Protein AF-A0A6F8UUB1-F1 (afdb_monomer_lite)

Secondary structure (DSSP, 8-state):
---PPPPP----TT---HHHHHHHHHSSHHHHHSPPHHHHHHHHHHGGGEEEEEEE-TTT--EEEEEEETT-TT--SSGGGS-HHHHHHHHHHSPPPSSHHHHHHHHHHHHHHHHHHHHHH--PPPHHHHHHHHHHHHHHHHSPP-SHHHHHHHHHHHHHHHHH-TT--HHHHHHHHHHHHHHHHHHHHSPP-----GGGSTTSSS---

Sequence (209 aa):
MTDSPQQSDDFDPHETDWEEHYLEQFGSKAAIEAETEHEMLIDQALARWKSVTKRIDPRTKEEIRLITYHGLETYPGSFADLKPHIIDAVSAAYPIPVELRGVLQEYQDWQDLRAARYQVCGWEMSQGVGARELILEDILSNRPGKTLDDIAVRATWWHSQCTEDFDVGNETHDQLHERILADIAELSAAPHAARVSTGFLSRWLKKGS

Foldseek 3Di:
DDDDDDDDPPPDPPPDLVLVVLCVVQVHPVSLPDDDPLNVLLCVLQVVQWDWDWDQDPVPRDIDIDIDGPQCNPPDPALVSGDPSLVVSLCPSDDDDPALVSLLVVLVVLVSSQSNCCSNPVDGDDSSVSNVNNVSLCCLLPPADDDVVNLVSLVVVLVVVVVPDVCPDVVSNVSSVVRSVVNVVNNVPPPDPDDPDPVPPPPPPPDDD

Structure (mmCIF, N/CA/C/O backbone):
data_AF-A0A6F8UUB1-F1
#
_entry.id   AF-A0A6F8UUB1-F1
#
loop_
_atom_site.group_PDB
_atom_site.id
_atom_site.type_symbol
_atom_site.label_atom_id
_atom_site.label_alt_id
_atom_site.label_comp_id
_atom_site.label_asym_id
_atom_site.label_entity_id
_atom_site.label_seq_id
_atom_site.pdbx_PDB_ins_code
_atom_site.Cartn_x
_atom_site.Cartn_y
_atom_site.Cartn_z
_atom_site.occupancy
_atom_site.B_iso_or_equiv
_atom_site.auth_seq_id
_atom_site.auth_comp_id
_atom_site.auth_asym_id
_atom_site.auth_atom_id
_atom_site.pdbx_PDB_model_num
ATOM 1 N N . MET A 1 1 ? 12.944 48.384 -34.376 1.00 44.69 1 MET A N 1
ATOM 2 C CA . MET A 1 1 ? 13.947 47.806 -33.464 1.00 44.69 1 MET A CA 1
ATOM 3 C C . MET A 1 1 ? 13.503 48.166 -32.065 1.00 44.69 1 MET A C 1
ATOM 5 O O . MET A 1 1 ? 13.678 49.302 -31.653 1.00 44.69 1 MET A O 1
ATOM 9 N N . THR A 1 2 ? 12.791 47.253 -31.424 1.00 39.47 2 THR A N 1
ATOM 10 C CA . THR A 1 2 ? 12.355 47.362 -30.031 1.00 39.47 2 THR A CA 1
ATOM 11 C C . THR A 1 2 ? 12.827 46.080 -29.378 1.00 39.47 2 THR A C 1
ATOM 13 O O . THR A 1 2 ? 12.263 45.021 -29.648 1.00 39.47 2 THR A O 1
ATOM 16 N N . ASP A 1 3 ? 13.919 46.191 -28.628 1.00 45.69 3 ASP A N 1
ATOM 17 C CA . ASP A 1 3 ? 14.434 45.129 -27.776 1.00 45.69 3 ASP A CA 1
ATOM 18 C C . ASP A 1 3 ? 13.451 44.931 -26.624 1.00 45.69 3 ASP A C 1
ATOM 20 O O . ASP A 1 3 ? 13.238 45.826 -25.803 1.00 45.69 3 ASP A O 1
ATOM 24 N N . SER A 1 4 ? 12.810 43.766 -26.599 1.00 46.31 4 SER A N 1
ATOM 25 C CA . SER A 1 4 ? 12.090 43.295 -25.424 1.00 46.31 4 SER A CA 1
ATOM 26 C C . SER A 1 4 ? 13.116 42.778 -24.411 1.00 46.31 4 SER A C 1
ATOM 28 O O . SER A 1 4 ? 13.962 41.965 -24.787 1.00 46.31 4 SER A O 1
ATOM 30 N N . PRO A 1 5 ? 13.073 43.222 -23.145 1.00 50.53 5 PRO A N 1
ATOM 31 C CA . PRO A 1 5 ? 13.951 42.684 -22.117 1.00 50.53 5 PRO A CA 1
ATOM 32 C C . PRO A 1 5 ? 13.588 41.219 -21.850 1.00 50.53 5 PRO A C 1
ATOM 34 O O . PRO A 1 5 ? 12.416 40.893 -21.656 1.00 50.53 5 PRO A O 1
ATOM 37 N N . GLN A 1 6 ? 14.601 40.346 -21.861 1.00 51.06 6 GLN A N 1
ATOM 38 C CA . GLN A 1 6 ? 14.498 38.975 -21.362 1.00 51.06 6 GLN A CA 1
ATOM 39 C C . GLN A 1 6 ? 13.978 39.028 -19.923 1.00 51.06 6 GLN A C 1
ATOM 41 O O . GLN A 1 6 ? 14.612 39.642 -19.063 1.00 51.06 6 GLN A O 1
ATOM 46 N N . GLN A 1 7 ? 12.820 38.408 -19.680 1.00 42.88 7 GLN A N 1
ATOM 47 C CA . GLN A 1 7 ? 12.407 38.044 -18.330 1.00 42.88 7 GLN A CA 1
ATOM 48 C C . GLN A 1 7 ? 13.508 37.153 -17.759 1.00 42.88 7 GLN A C 1
ATOM 50 O O . GLN A 1 7 ? 13.820 36.110 -18.326 1.00 42.88 7 GLN A O 1
ATOM 55 N N . SER A 1 8 ? 14.149 37.634 -16.698 1.00 47.38 8 SER A N 1
ATOM 56 C CA . SER A 1 8 ? 15.002 36.826 -15.844 1.00 47.38 8 SER A CA 1
ATOM 57 C C . SER A 1 8 ? 14.147 35.724 -15.241 1.00 47.38 8 SER A C 1
ATOM 59 O O . SER A 1 8 ? 13.111 36.032 -14.651 1.00 47.38 8 SER A O 1
ATOM 61 N N . ASP A 1 9 ? 14.582 34.480 -15.415 1.00 46.59 9 ASP A N 1
ATOM 62 C CA . ASP A 1 9 ? 14.054 33.323 -14.709 1.00 46.59 9 ASP A CA 1
ATOM 63 C C . ASP A 1 9 ? 14.045 33.628 -13.205 1.00 46.59 9 ASP A C 1
ATOM 65 O O . ASP A 1 9 ? 15.098 33.826 -12.588 1.00 46.59 9 ASP A O 1
ATOM 69 N N . ASP A 1 10 ? 12.843 33.730 -12.640 1.00 47.22 10 ASP A N 1
ATOM 70 C CA . ASP A 1 10 ? 12.617 33.704 -11.202 1.00 47.22 10 ASP A CA 1
ATOM 71 C C . ASP A 1 10 ? 13.060 32.319 -10.713 1.00 47.22 10 ASP A C 1
ATOM 73 O O . ASP A 1 10 ? 12.318 31.343 -10.783 1.00 47.22 10 ASP A O 1
ATOM 77 N N . PHE A 1 11 ? 14.319 32.224 -10.289 1.00 48.12 11 PHE A N 1
ATOM 78 C CA . PHE A 1 11 ? 14.855 31.061 -9.597 1.00 48.12 11 PHE A CA 1
ATOM 79 C C . PHE A 1 11 ? 14.186 31.014 -8.221 1.00 48.12 11 PHE A C 1
ATOM 81 O O . PHE A 1 11 ? 14.517 31.827 -7.356 1.00 48.12 11 PHE A O 1
ATOM 88 N N . ASP A 1 12 ? 13.207 30.126 -8.045 1.00 54.72 12 ASP A N 1
ATOM 89 C CA . ASP A 1 12 ? 12.568 29.884 -6.755 1.00 54.72 12 ASP A CA 1
ATOM 90 C C . ASP A 1 12 ? 13.570 29.150 -5.842 1.00 54.72 12 ASP A C 1
ATOM 92 O O . ASP A 1 12 ? 13.887 27.985 -6.083 1.00 54.72 12 ASP A O 1
ATOM 96 N N . PRO A 1 13 ? 14.110 29.793 -4.790 1.00 47.94 13 PRO A N 1
ATOM 97 C CA . PRO A 1 13 ? 15.083 29.175 -3.890 1.00 47.94 13 PRO A CA 1
ATOM 98 C C . PRO A 1 13 ? 14.467 28.091 -2.984 1.00 47.94 13 PRO A C 1
ATOM 100 O O . PRO A 1 13 ? 15.149 27.594 -2.085 1.00 47.94 13 PRO A O 1
ATOM 103 N N . HIS A 1 14 ? 13.188 27.754 -3.179 1.00 51.84 14 HIS A N 1
ATOM 104 C CA . HIS A 1 14 ? 12.469 26.698 -2.474 1.00 51.84 14 HIS A CA 1
ATOM 105 C C . HIS A 1 14 ? 12.175 25.461 -3.328 1.00 51.84 14 HIS A C 1
ATOM 107 O O . HIS A 1 14 ? 11.528 24.538 -2.825 1.00 51.84 14 HIS A O 1
ATOM 113 N N . GLU A 1 15 ? 12.663 25.395 -4.571 1.00 52.81 15 GLU A N 1
ATOM 114 C CA . GLU A 1 15 ? 12.658 24.143 -5.324 1.00 52.81 15 GLU A CA 1
ATOM 115 C C . GLU A 1 15 ? 13.652 23.192 -4.645 1.00 52.81 15 GLU A C 1
ATOM 117 O O . GLU A 1 15 ? 14.864 23.248 -4.841 1.00 52.81 15 GLU A O 1
ATOM 122 N N . THR A 1 16 ? 13.127 22.391 -3.714 1.00 65.25 16 THR A N 1
ATOM 123 C CA . THR A 1 16 ? 13.879 21.307 -3.088 1.00 65.25 16 THR A CA 1
ATOM 124 C C . THR A 1 16 ? 14.338 20.419 -4.230 1.00 65.25 16 THR A C 1
ATOM 126 O O . THR A 1 16 ? 13.492 19.919 -4.972 1.00 65.25 16 THR A O 1
ATOM 129 N N . ASP A 1 17 ? 15.651 20.262 -4.405 1.00 85.12 17 ASP A N 1
ATOM 130 C CA . ASP A 1 17 ? 16.190 19.304 -5.361 1.00 85.12 17 ASP A CA 1
ATOM 131 C C . ASP A 1 17 ? 15.812 17.901 -4.863 1.00 85.12 17 ASP A C 1
ATOM 133 O O . ASP A 1 17 ? 16.489 17.290 -4.035 1.00 85.12 17 ASP A O 1
ATOM 137 N N . TRP A 1 18 ? 14.631 17.439 -5.283 1.00 84.19 18 TRP A N 1
ATOM 138 C CA . TRP A 1 18 ? 14.062 16.161 -4.872 1.00 84.19 18 TRP A CA 1
ATOM 139 C C . TRP A 1 18 ? 14.978 15.002 -5.267 1.00 84.19 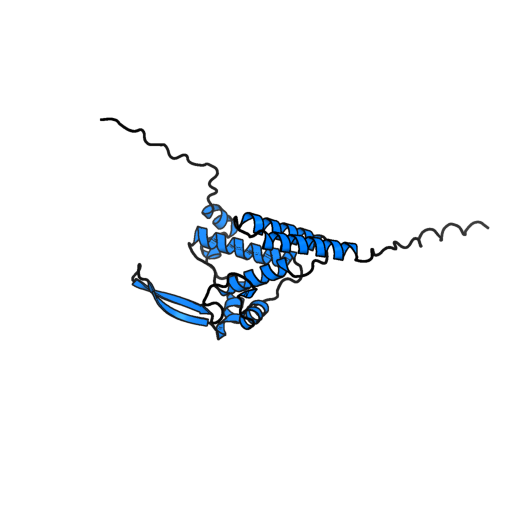18 TRP A C 1
ATOM 141 O O . TRP A 1 18 ? 15.003 13.987 -4.574 1.00 84.19 18 TRP A O 1
ATOM 151 N N . GLU A 1 19 ? 15.761 15.154 -6.341 1.00 86.38 19 GLU A N 1
ATOM 152 C CA . GLU A 1 19 ? 16.775 14.176 -6.719 1.00 86.38 19 GLU A CA 1
ATOM 153 C C . GLU A 1 19 ? 17.879 14.106 -5.654 1.00 86.38 19 GLU A C 1
ATOM 155 O O . GLU A 1 19 ? 18.160 13.015 -5.154 1.00 86.38 19 GLU A O 1
ATOM 160 N N . GLU A 1 20 ? 18.450 15.246 -5.245 1.00 89.19 20 GLU A N 1
ATOM 161 C CA . GLU A 1 20 ? 19.450 15.305 -4.166 1.00 89.19 20 GLU A CA 1
ATOM 162 C C . GLU A 1 20 ? 18.890 14.728 -2.855 1.00 89.19 20 GLU A C 1
ATOM 164 O O . GLU A 1 20 ? 19.518 13.856 -2.249 1.00 89.19 20 GLU A O 1
ATOM 169 N N . HIS A 1 21 ? 17.668 15.113 -2.472 1.00 90.38 21 HIS A N 1
ATOM 170 C CA . HIS A 1 21 ? 16.995 14.608 -1.272 1.00 90.38 21 HIS A CA 1
ATOM 171 C C . HIS A 1 21 ? 16.883 13.074 -1.250 1.00 90.38 21 HIS A C 1
ATOM 173 O O . HIS A 1 21 ? 17.273 12.428 -0.272 1.00 90.38 21 HIS A O 1
ATOM 179 N N . TYR A 1 22 ? 16.383 12.463 -2.330 1.00 91.62 22 TYR A N 1
ATOM 180 C CA . TYR A 1 22 ? 16.223 11.008 -2.386 1.00 91.62 22 TYR A CA 1
ATOM 181 C C . TYR A 1 22 ? 17.560 10.274 -2.496 1.00 91.62 22 TYR A C 1
ATOM 183 O O . TYR A 1 22 ? 17.709 9.178 -1.949 1.00 91.62 22 TYR A O 1
ATOM 191 N N . LEU A 1 23 ? 18.560 10.863 -3.154 1.00 92.00 23 LEU A N 1
ATOM 192 C CA . LEU A 1 23 ? 19.906 10.297 -3.187 1.00 92.00 23 LEU A CA 1
ATOM 193 C C . LEU A 1 23 ? 20.573 10.317 -1.807 1.00 92.00 23 LEU A C 1
ATOM 195 O O . LEU A 1 23 ? 21.266 9.357 -1.473 1.00 92.00 23 LEU A O 1
ATOM 199 N N . GLU A 1 24 ? 20.339 11.343 -0.988 1.00 92.00 24 GLU A N 1
ATOM 200 C CA . GLU A 1 24 ? 20.784 11.366 0.408 1.00 92.00 24 GLU A CA 1
ATOM 201 C C . GLU A 1 24 ? 20.054 10.317 1.259 1.00 92.00 24 GLU A C 1
ATOM 203 O O . GLU A 1 24 ? 20.695 9.586 2.017 1.00 92.00 24 GLU A O 1
ATOM 208 N N . GLN A 1 25 ? 18.731 10.199 1.107 1.00 92.00 25 GLN A N 1
ATOM 209 C CA . GLN A 1 25 ? 17.905 9.259 1.872 1.00 92.00 25 GLN A CA 1
ATOM 210 C C . GLN A 1 25 ? 18.245 7.792 1.569 1.00 92.00 25 GLN A C 1
ATOM 212 O O . GLN A 1 25 ? 18.429 6.991 2.487 1.00 92.00 25 GLN A O 1
ATOM 217 N N . PHE A 1 26 ? 18.329 7.427 0.287 1.00 89.94 26 PHE A N 1
ATOM 218 C CA . PHE A 1 26 ? 18.550 6.045 -0.158 1.00 89.94 26 PHE A CA 1
ATOM 219 C C . PHE A 1 26 ? 20.032 5.731 -0.428 1.00 89.94 26 PHE A C 1
ATOM 221 O O . PHE A 1 26 ? 20.403 4.586 -0.696 1.00 89.94 26 PHE A O 1
ATOM 228 N N . GLY A 1 27 ? 20.902 6.738 -0.367 1.00 93.50 27 GLY A N 1
ATOM 229 C CA . GLY A 1 27 ? 22.356 6.642 -0.504 1.00 93.50 27 GLY A CA 1
ATOM 230 C C . GLY A 1 27 ? 22.876 6.534 -1.940 1.00 93.50 27 GLY A C 1
ATOM 231 O O . GLY A 1 27 ? 24.011 6.925 -2.209 1.00 93.50 27 GLY A O 1
ATOM 232 N N . SER A 1 28 ? 22.099 5.983 -2.879 1.00 92.69 28 SER A N 1
ATOM 233 C CA . SER A 1 28 ? 22.468 5.952 -4.299 1.00 92.69 28 SER A CA 1
ATOM 234 C C . SER A 1 28 ? 21.287 5.625 -5.208 1.00 92.69 28 SER A C 1
ATOM 236 O O . SER A 1 28 ? 20.364 4.916 -4.812 1.00 92.69 28 SER A O 1
ATOM 238 N N . LYS A 1 29 ? 21.389 6.016 -6.483 1.00 91.88 29 LYS A N 1
ATOM 239 C CA . LYS A 1 29 ? 20.454 5.587 -7.531 1.00 91.88 29 LYS A CA 1
ATOM 240 C C . LYS A 1 29 ? 20.332 4.062 -7.633 1.00 91.88 29 LYS A C 1
ATOM 242 O O . LYS A 1 29 ? 19.230 3.544 -7.733 1.00 91.88 29 LYS A O 1
ATOM 247 N N . ALA A 1 30 ? 21.446 3.334 -7.525 1.00 91.94 30 ALA A N 1
ATOM 248 C CA . ALA A 1 30 ? 21.434 1.871 -7.577 1.00 91.94 30 ALA A CA 1
ATOM 249 C C . ALA A 1 30 ? 20.642 1.237 -6.418 1.00 91.94 30 ALA A C 1
ATOM 251 O O . ALA A 1 30 ? 20.043 0.182 -6.596 1.00 91.94 30 ALA A O 1
ATOM 252 N N . ALA A 1 31 ? 20.626 1.873 -5.242 1.00 91.69 31 ALA A N 1
ATOM 253 C CA . ALA A 1 31 ? 19.817 1.422 -4.112 1.00 91.69 31 ALA A CA 1
ATOM 254 C C . ALA A 1 31 ? 18.318 1.691 -4.332 1.00 91.69 31 ALA A C 1
ATOM 256 O O . ALA A 1 31 ? 17.502 0.858 -3.957 1.00 91.69 31 ALA A O 1
ATOM 257 N N . ILE A 1 32 ? 17.967 2.807 -4.982 1.00 90.25 32 ILE A N 1
ATOM 258 C CA . ILE A 1 32 ? 16.583 3.147 -5.358 1.00 90.25 32 ILE A CA 1
ATOM 259 C C . ILE A 1 32 ? 16.050 2.177 -6.425 1.00 90.25 32 ILE A C 1
ATOM 261 O O . ILE A 1 32 ? 14.903 1.739 -6.358 1.00 90.25 32 ILE A O 1
ATOM 265 N N . GLU A 1 33 ? 16.879 1.822 -7.410 1.00 89.62 33 GLU A N 1
ATOM 266 C CA . GLU A 1 33 ? 16.514 0.905 -8.501 1.00 89.62 33 GLU A CA 1
ATOM 267 C C . GLU A 1 33 ? 16.426 -0.561 -8.061 1.00 89.62 33 GLU A C 1
ATOM 269 O O . GLU A 1 33 ? 15.734 -1.351 -8.703 1.00 89.62 33 GLU A O 1
ATOM 274 N N . ALA A 1 34 ? 17.129 -0.945 -6.994 1.00 90.94 34 ALA A N 1
ATOM 275 C CA . ALA A 1 34 ? 17.137 -2.322 -6.526 1.00 90.94 34 ALA A CA 1
ATOM 276 C C . ALA A 1 34 ? 15.738 -2.760 -6.066 1.00 90.94 34 ALA A C 1
ATOM 278 O O . ALA A 1 34 ? 15.059 -2.045 -5.327 1.00 90.94 34 ALA A O 1
ATOM 279 N N . GLU A 1 35 ? 15.326 -3.962 -6.478 1.00 90.25 35 GLU A N 1
ATOM 280 C CA . GLU A 1 35 ? 14.146 -4.613 -5.907 1.00 90.25 35 GLU A CA 1
ATOM 281 C C . GLU A 1 35 ? 14.394 -4.898 -4.422 1.00 90.25 35 GLU A C 1
ATOM 283 O O . GLU A 1 35 ? 15.418 -5.472 -4.036 1.00 90.25 35 GLU A O 1
ATOM 288 N N . THR A 1 36 ? 13.442 -4.499 -3.586 1.00 93.94 36 THR A N 1
ATOM 289 C CA . THR A 1 36 ? 13.453 -4.815 -2.157 1.00 93.94 36 THR A CA 1
ATOM 290 C C . THR A 1 36 ? 13.068 -6.279 -1.917 1.00 93.94 36 THR A C 1
ATOM 292 O O . THR A 1 36 ? 12.421 -6.921 -2.746 1.00 93.94 36 THR A O 1
ATOM 295 N N . GLU A 1 37 ? 13.406 -6.823 -0.743 1.00 96.25 37 GLU A N 1
ATOM 296 C CA . GLU A 1 37 ? 13.009 -8.190 -0.366 1.00 96.25 37 GLU A CA 1
ATOM 297 C C . GLU A 1 37 ? 11.482 -8.384 -0.427 1.00 96.25 37 GLU A C 1
ATOM 299 O O . GLU A 1 37 ? 11.000 -9.400 -0.928 1.00 96.25 37 GLU A O 1
ATOM 304 N N . HIS A 1 38 ? 10.709 -7.391 0.018 1.00 97.19 38 HIS A N 1
ATOM 305 C CA . HIS A 1 38 ? 9.248 -7.434 -0.033 1.00 97.19 38 HIS A CA 1
ATOM 306 C C . HIS A 1 38 ? 8.706 -7.439 -1.470 1.00 97.19 38 HIS A C 1
ATOM 308 O O . HIS A 1 38 ? 7.765 -8.180 -1.757 1.00 97.19 38 HIS A O 1
ATOM 314 N N . GLU A 1 39 ? 9.318 -6.687 -2.391 1.00 95.62 39 GLU A N 1
ATOM 315 C CA . GLU A 1 39 ? 8.956 -6.738 -3.814 1.00 95.62 39 GLU A CA 1
ATOM 316 C C . GLU A 1 39 ? 9.191 -8.125 -4.406 1.00 95.62 39 GLU A C 1
ATOM 318 O O . GLU A 1 39 ? 8.311 -8.667 -5.077 1.00 95.62 39 GLU A O 1
ATOM 323 N N . MET A 1 40 ? 10.337 -8.734 -4.097 1.00 95.94 40 MET A N 1
ATOM 324 C CA . MET A 1 40 ? 10.666 -10.082 -4.559 1.00 95.94 40 MET A CA 1
ATOM 325 C C . MET A 1 40 ? 9.680 -11.130 -4.021 1.00 95.94 40 MET A C 1
ATOM 327 O O . MET A 1 40 ? 9.274 -12.035 -4.755 1.00 95.94 40 MET A O 1
ATOM 331 N N . LEU A 1 41 ? 9.265 -11.015 -2.755 1.00 98.00 41 LEU A N 1
ATOM 332 C CA . LEU A 1 41 ? 8.274 -11.912 -2.149 1.00 98.00 41 LEU A CA 1
ATOM 333 C C . LEU A 1 41 ? 6.894 -11.763 -2.803 1.00 98.00 41 LEU A C 1
ATOM 335 O O . LEU A 1 41 ? 6.226 -12.768 -3.063 1.00 98.00 41 LEU A O 1
ATOM 339 N N . ILE A 1 42 ? 6.475 -10.533 -3.116 1.00 97.31 42 ILE A N 1
ATOM 340 C CA . ILE A 1 42 ? 5.226 -10.273 -3.845 1.00 97.31 42 ILE A CA 1
ATOM 341 C C . ILE A 1 42 ? 5.300 -10.848 -5.267 1.00 97.31 42 ILE A C 1
ATOM 343 O O . ILE A 1 42 ? 4.377 -11.548 -5.692 1.00 97.31 42 ILE A O 1
ATOM 347 N N . ASP A 1 43 ? 6.399 -10.613 -5.992 1.00 95.19 43 ASP A N 1
ATOM 348 C CA . ASP A 1 43 ? 6.628 -11.167 -7.334 1.00 95.19 43 ASP A CA 1
ATOM 349 C C . ASP A 1 43 ? 6.530 -12.699 -7.320 1.00 95.19 43 ASP A C 1
ATOM 351 O O . ASP A 1 43 ? 5.820 -13.303 -8.131 1.00 95.19 43 ASP A O 1
ATOM 355 N N . GLN A 1 44 ? 7.161 -13.333 -6.327 1.00 97.00 44 GLN A N 1
ATOM 356 C CA . GLN A 1 44 ? 7.118 -14.777 -6.134 1.00 97.00 44 GLN A CA 1
ATOM 357 C C . GLN A 1 44 ? 5.700 -15.284 -5.836 1.00 97.00 44 GLN A C 1
ATOM 359 O O . GLN A 1 44 ? 5.280 -16.296 -6.407 1.00 97.00 44 GLN A O 1
ATOM 364 N N . ALA A 1 45 ? 4.945 -14.593 -4.979 1.00 97.81 45 ALA A N 1
ATOM 365 C CA . ALA A 1 45 ? 3.569 -14.964 -4.647 1.00 97.81 45 ALA A CA 1
ATOM 366 C C . ALA A 1 45 ? 2.634 -14.885 -5.866 1.00 97.81 45 ALA A C 1
ATOM 368 O O . ALA A 1 45 ? 1.702 -15.684 -6.005 1.00 97.81 45 ALA A O 1
ATOM 369 N N . LEU A 1 46 ? 2.914 -13.962 -6.789 1.00 96.88 46 LEU A N 1
ATOM 370 C CA . LEU A 1 46 ? 2.141 -13.760 -8.010 1.00 96.88 46 LEU A CA 1
ATOM 371 C C . LEU A 1 46 ? 2.651 -14.566 -9.215 1.00 96.88 46 LEU A C 1
ATOM 373 O O . LEU A 1 46 ? 1.988 -14.600 -10.256 1.00 96.88 46 LEU A O 1
ATOM 377 N N . ALA A 1 47 ? 3.783 -15.266 -9.087 1.00 95.62 47 ALA A N 1
ATOM 378 C CA . ALA A 1 47 ? 4.495 -15.908 -10.193 1.00 95.62 47 ALA A CA 1
ATOM 379 C C . ALA A 1 47 ? 3.619 -16.830 -11.058 1.00 95.62 47 ALA A C 1
ATOM 381 O O . ALA A 1 47 ? 3.782 -16.879 -12.276 1.00 95.62 47 ALA A O 1
ATOM 382 N N . ARG A 1 48 ? 2.643 -17.529 -10.462 1.00 95.81 48 ARG A N 1
ATOM 383 C CA . ARG A 1 48 ? 1.737 -18.433 -11.199 1.00 95.81 48 ARG A CA 1
ATOM 384 C C . ARG A 1 48 ? 0.795 -17.724 -12.183 1.00 95.81 48 ARG A C 1
ATOM 386 O O . ARG A 1 48 ? 0.225 -18.384 -13.046 1.00 95.81 48 ARG A O 1
ATOM 393 N N . TRP A 1 49 ? 0.627 -16.412 -12.046 1.00 95.31 49 TRP A N 1
ATOM 394 C CA . TRP A 1 49 ? -0.179 -15.564 -12.930 1.00 95.31 49 TRP A CA 1
ATOM 395 C C . TRP A 1 49 ? 0.668 -14.592 -13.751 1.00 95.31 49 TRP A C 1
ATOM 397 O O . TRP A 1 49 ? 0.115 -13.782 -14.493 1.00 95.31 49 TRP A O 1
ATOM 407 N N . LYS A 1 50 ? 1.995 -14.664 -13.621 1.00 93.94 50 LYS A N 1
ATOM 408 C CA . LYS A 1 50 ? 2.937 -13.803 -14.326 1.00 93.94 50 LYS A CA 1
ATOM 409 C C . LYS A 1 50 ? 2.995 -14.190 -15.800 1.00 93.94 50 LYS A C 1
ATOM 411 O O . LYS A 1 50 ? 3.298 -15.330 -16.150 1.00 93.94 50 LYS A O 1
ATOM 416 N N . SER A 1 51 ? 2.751 -13.219 -16.665 1.00 91.00 51 SER A N 1
ATOM 417 C CA . SER A 1 51 ? 2.929 -13.320 -18.107 1.00 91.00 51 SER A CA 1
ATOM 418 C C . SER A 1 51 ? 3.958 -12.295 -18.559 1.00 91.00 51 SER A C 1
ATOM 420 O O . SER A 1 51 ? 3.919 -11.131 -18.159 1.00 91.00 51 SER A O 1
ATOM 422 N N . VAL A 1 52 ? 4.893 -12.736 -19.400 1.00 90.06 52 VAL A N 1
ATOM 423 C CA . VAL A 1 52 ? 5.917 -11.877 -19.997 1.00 90.06 52 VAL A CA 1
ATOM 424 C C . VAL A 1 52 ? 5.637 -11.780 -21.484 1.00 90.06 52 VAL A C 1
ATOM 426 O O . VAL A 1 52 ? 5.753 -12.763 -22.216 1.00 90.06 52 VAL A O 1
ATOM 429 N N . THR A 1 53 ? 5.293 -10.581 -21.938 1.00 87.19 53 THR A N 1
ATOM 430 C CA . THR A 1 53 ? 5.109 -10.294 -23.359 1.00 87.19 53 THR A CA 1
ATOM 431 C C . THR A 1 53 ? 6.277 -9.474 -23.879 1.00 87.19 53 THR A C 1
ATOM 433 O O . THR A 1 53 ? 6.833 -8.625 -23.186 1.00 87.19 53 THR A O 1
ATOM 436 N N . LYS A 1 54 ? 6.695 -9.762 -25.108 1.00 90.12 54 LYS A N 1
ATOM 437 C CA . LYS A 1 54 ? 7.735 -8.998 -25.794 1.00 90.12 54 LYS A CA 1
ATOM 438 C C . LYS A 1 54 ? 7.070 -7.953 -26.667 1.00 90.12 54 LYS A C 1
ATOM 440 O O . LYS A 1 54 ? 6.160 -8.275 -27.431 1.00 90.12 54 LYS A O 1
ATOM 445 N N . ARG A 1 55 ? 7.546 -6.719 -26.586 1.00 86.75 55 ARG A N 1
ATOM 446 C CA . ARG A 1 55 ? 7.120 -5.622 -27.450 1.00 86.75 55 ARG A CA 1
ATOM 447 C C . ARG A 1 55 ? 8.358 -4.909 -27.969 1.00 86.75 55 ARG A C 1
ATOM 449 O O . ARG A 1 55 ? 9.358 -4.832 -27.275 1.00 86.75 55 ARG A O 1
ATOM 456 N N . ILE A 1 56 ? 8.294 -4.389 -29.187 1.00 88.88 56 ILE A N 1
ATOM 457 C CA . ILE A 1 56 ? 9.313 -3.457 -29.668 1.00 88.88 56 ILE A CA 1
ATOM 458 C C . ILE A 1 56 ? 8.906 -2.055 -29.229 1.00 88.88 56 ILE A C 1
ATOM 460 O O . ILE A 1 56 ? 7.794 -1.612 -29.544 1.00 88.88 56 ILE A O 1
ATOM 464 N N . ASP A 1 57 ? 9.782 -1.370 -28.501 1.00 80.12 57 ASP A N 1
ATOM 465 C CA . ASP A 1 57 ? 9.577 0.027 -28.149 1.00 80.12 57 ASP A CA 1
ATOM 466 C C . ASP A 1 57 ? 9.500 0.859 -29.448 1.00 80.12 57 ASP A C 1
ATOM 468 O O . ASP A 1 57 ? 10.408 0.815 -30.288 1.00 80.12 57 ASP A O 1
ATOM 472 N N . PRO A 1 58 ? 8.405 1.603 -29.683 1.00 79.94 58 PRO A N 1
ATOM 473 C CA . PRO A 1 58 ? 8.232 2.338 -30.928 1.00 79.94 58 PRO A CA 1
ATOM 474 C C . PRO A 1 58 ? 9.237 3.490 -31.098 1.00 79.94 58 PRO A C 1
ATOM 476 O O . PRO A 1 58 ? 9.491 3.869 -32.248 1.00 79.94 58 PRO A O 1
ATOM 479 N N . ARG A 1 59 ? 9.801 4.019 -30.004 1.00 81.94 59 ARG A N 1
ATOM 480 C CA . ARG A 1 59 ? 10.787 5.107 -29.958 1.00 81.94 59 ARG A CA 1
ATOM 481 C C . ARG A 1 59 ? 12.209 4.575 -30.125 1.00 81.94 59 ARG A C 1
ATOM 483 O O . ARG A 1 59 ? 12.907 5.047 -31.017 1.00 81.94 59 ARG A O 1
ATOM 490 N N . THR A 1 60 ? 12.620 3.586 -29.331 1.00 88.25 60 THR A N 1
ATOM 491 C CA . THR A 1 60 ? 14.017 3.099 -29.325 1.00 88.25 60 THR A CA 1
ATOM 492 C C . THR A 1 60 ? 14.273 1.954 -30.303 1.00 88.25 60 THR A C 1
ATOM 494 O O . THR A 1 60 ? 15.416 1.708 -30.673 1.00 88.25 60 THR A O 1
ATOM 497 N N . LYS A 1 61 ? 13.214 1.280 -30.777 1.00 90.62 61 LYS A N 1
ATOM 498 C CA . LYS A 1 61 ? 13.270 0.046 -31.589 1.00 90.62 61 LYS A CA 1
ATOM 499 C C . LYS A 1 61 ? 13.878 -1.158 -30.867 1.00 90.62 61 LYS A C 1
ATOM 501 O O . LYS A 1 61 ? 14.133 -2.178 -31.508 1.00 90.62 61 LYS A O 1
ATOM 506 N N . GLU A 1 62 ? 14.057 -1.076 -29.557 1.00 87.56 62 GLU A N 1
ATOM 507 C CA . GLU A 1 62 ? 14.571 -2.174 -28.745 1.00 87.56 62 GLU A CA 1
ATOM 508 C C . GLU A 1 62 ? 13.444 -3.115 -28.302 1.00 87.56 62 GLU A C 1
ATOM 510 O O . GLU A 1 62 ? 12.280 -2.721 -28.196 1.00 87.56 62 GLU A O 1
ATOM 515 N N . GLU A 1 63 ? 13.781 -4.386 -28.064 1.00 85.31 63 GLU A N 1
ATOM 516 C CA . GLU A 1 63 ? 12.848 -5.336 -27.456 1.00 85.31 63 GLU A CA 1
ATOM 517 C C . GLU A 1 63 ? 12.711 -5.017 -25.965 1.00 85.31 63 GLU A C 1
ATOM 519 O O . GLU A 1 63 ? 13.651 -5.193 -25.194 1.00 85.31 63 GLU A O 1
ATOM 524 N N . ILE A 1 64 ? 11.515 -4.604 -25.561 1.00 83.31 64 ILE A N 1
ATOM 525 C CA . ILE A 1 64 ? 11.120 -4.456 -24.165 1.00 83.31 64 ILE A CA 1
ATOM 526 C C . ILE A 1 64 ? 10.291 -5.665 -23.726 1.00 83.31 64 ILE A C 1
ATOM 528 O O . ILE A 1 64 ? 9.509 -6.242 -24.494 1.00 83.31 64 ILE A O 1
ATOM 532 N N . ARG A 1 65 ? 10.462 -6.060 -22.465 1.00 83.62 65 ARG A N 1
ATOM 533 C CA . ARG A 1 65 ? 9.656 -7.098 -21.820 1.00 83.62 65 ARG A CA 1
ATOM 534 C C . ARG A 1 65 ? 8.617 -6.429 -20.940 1.00 83.62 65 ARG A C 1
ATOM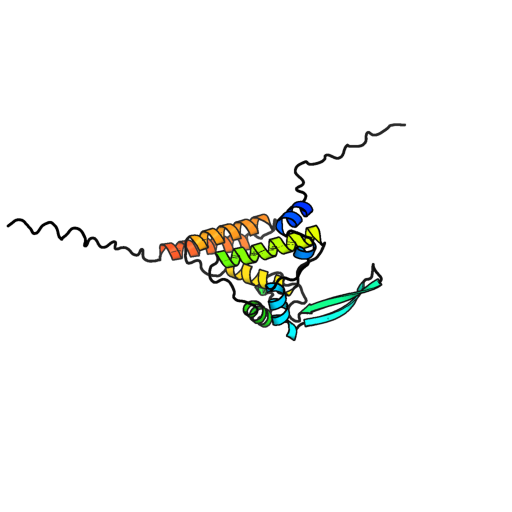 536 O O . ARG A 1 65 ? 8.965 -5.690 -20.030 1.00 83.62 65 ARG A O 1
ATOM 543 N N . LEU A 1 66 ? 7.353 -6.713 -21.209 1.00 82.38 66 LEU A N 1
ATOM 544 C CA . LEU A 1 66 ? 6.229 -6.269 -20.403 1.00 82.38 66 LEU A CA 1
ATOM 545 C C . LEU A 1 66 ? 5.810 -7.422 -19.499 1.00 82.38 66 LEU A C 1
ATOM 547 O O . LEU A 1 66 ? 5.405 -8.485 -19.981 1.00 82.38 66 LEU A O 1
ATOM 551 N N . ILE A 1 67 ? 5.940 -7.209 -18.194 1.00 86.19 67 ILE A N 1
ATOM 552 C CA . ILE A 1 67 ? 5.452 -8.126 -17.169 1.00 86.19 67 ILE A CA 1
ATOM 553 C C . ILE A 1 67 ? 4.017 -7.722 -16.844 1.00 86.19 67 ILE A C 1
ATOM 555 O O . ILE A 1 67 ? 3.741 -6.559 -16.576 1.00 86.19 67 ILE A O 1
ATOM 559 N N . THR A 1 68 ? 3.111 -8.690 -16.884 1.00 88.25 68 THR A N 1
ATOM 560 C CA . THR A 1 68 ? 1.704 -8.513 -16.514 1.00 88.25 68 THR A CA 1
ATOM 561 C C . THR A 1 68 ? 1.288 -9.648 -15.597 1.00 88.25 68 THR A C 1
ATOM 563 O O . THR A 1 68 ? 1.766 -10.773 -15.755 1.00 88.25 68 THR A O 1
ATOM 566 N N . TYR A 1 69 ? 0.393 -9.371 -14.657 1.00 91.75 69 TYR A N 1
ATOM 567 C CA . TYR A 1 69 ? -0.198 -10.398 -13.805 1.00 91.75 69 TYR A CA 1
ATOM 568 C C . TYR A 1 69 ? -1.660 -10.601 -14.167 1.00 91.75 69 TYR A C 1
ATOM 570 O O . TYR A 1 69 ? -2.450 -9.657 -14.141 1.00 91.75 69 TYR A O 1
ATOM 578 N N . HIS A 1 70 ? -2.038 -11.842 -14.477 1.00 90.38 70 HIS A N 1
ATOM 579 C CA . HIS A 1 70 ? -3.445 -12.182 -14.646 1.00 90.38 70 HIS A CA 1
ATOM 580 C C . HIS A 1 70 ? -4.189 -11.917 -13.337 1.00 90.38 70 HIS A C 1
ATOM 582 O O . HIS A 1 70 ? -3.911 -12.571 -12.337 1.00 90.38 70 HIS A O 1
ATOM 588 N N . GLY A 1 71 ? -5.115 -10.958 -13.325 1.00 87.44 71 GLY A N 1
ATOM 589 C CA . GLY A 1 71 ? -5.673 -10.422 -12.083 1.00 87.44 71 GLY A CA 1
ATOM 590 C C . GLY A 1 71 ? -5.507 -8.922 -11.893 1.00 87.44 71 GLY A C 1
ATOM 591 O O . GLY A 1 71 ? -6.352 -8.326 -11.236 1.00 87.44 71 GLY A O 1
ATOM 592 N N . LEU A 1 72 ? -4.466 -8.338 -12.486 1.00 90.44 72 LEU A N 1
ATOM 593 C CA . LEU A 1 72 ? -4.058 -6.940 -12.322 1.00 90.44 72 LEU A CA 1
ATOM 594 C C . LEU A 1 72 ? -3.923 -6.223 -13.673 1.00 90.44 72 LEU A C 1
ATOM 596 O O . LEU A 1 72 ? -3.190 -5.248 -13.808 1.00 90.44 72 LEU A O 1
ATOM 600 N N . GLU A 1 73 ? -4.613 -6.713 -14.705 1.00 81.31 73 GLU A N 1
ATOM 601 C CA . GLU A 1 73 ? -4.431 -6.237 -16.079 1.00 81.31 73 GLU A CA 1
ATOM 602 C C . GLU A 1 73 ? -4.869 -4.780 -16.285 1.00 81.31 73 GLU A C 1
ATOM 604 O O . GLU A 1 73 ? -4.378 -4.115 -17.194 1.00 81.31 73 GLU A O 1
ATOM 609 N N . THR A 1 74 ? -5.801 -4.293 -15.465 1.00 76.81 74 THR A N 1
ATOM 610 C CA . THR A 1 74 ? -6.458 -2.991 -15.638 1.00 76.81 74 THR A CA 1
ATOM 611 C C . THR A 1 74 ? -5.935 -1.894 -14.721 1.00 76.81 74 THR A C 1
ATOM 613 O O . THR A 1 74 ? -6.502 -0.814 -14.772 1.00 76.81 74 THR A O 1
ATOM 616 N N . TYR A 1 75 ? -4.890 -2.147 -13.921 1.00 80.75 75 TYR A N 1
ATOM 617 C CA . TYR A 1 75 ? -4.459 -1.259 -12.830 1.00 80.75 75 TYR A CA 1
ATOM 618 C C . TYR A 1 75 ? -5.632 -0.933 -11.884 1.00 80.75 75 TYR A C 1
ATOM 620 O O . TYR A 1 75 ? -6.325 0.063 -12.084 1.00 80.75 75 TYR A O 1
ATOM 628 N N . PRO A 1 76 ? -5.929 -1.809 -10.906 1.00 85.50 76 PRO A N 1
ATOM 629 C CA . PRO A 1 76 ? -7.032 -1.579 -9.973 1.00 85.50 76 PRO A CA 1
ATOM 630 C C . PRO A 1 76 ? -6.862 -0.224 -9.275 1.00 85.50 76 PRO A C 1
ATOM 632 O O . PRO A 1 76 ? -5.757 0.107 -8.853 1.00 85.50 76 PRO A O 1
ATOM 635 N N . GLY A 1 77 ? -7.948 0.549 -9.193 1.00 86.25 77 GLY A N 1
ATOM 636 C CA . GLY A 1 77 ? -7.951 1.862 -8.542 1.00 86.25 77 GLY A CA 1
ATOM 637 C C . GLY A 1 77 ? -8.404 1.811 -7.085 1.00 86.25 77 GLY A C 1
ATOM 638 O O . GLY A 1 77 ? -8.238 2.781 -6.361 1.00 86.25 77 GLY A O 1
ATOM 639 N N . SER A 1 78 ? -8.991 0.692 -6.653 1.00 90.19 78 SER A N 1
ATOM 640 C CA . SER A 1 78 ? -9.455 0.483 -5.284 1.00 90.19 78 SER A CA 1
ATOM 641 C C . SER A 1 78 ? -9.324 -0.982 -4.866 1.00 90.19 78 SER A C 1
ATOM 643 O O . SER A 1 78 ? -9.244 -1.887 -5.705 1.00 90.19 78 SER A O 1
ATOM 645 N N . PHE A 1 79 ? -9.380 -1.246 -3.558 1.00 93.25 79 PHE A N 1
ATOM 646 C CA . PHE A 1 79 ? -9.438 -2.611 -3.027 1.00 93.25 79 PHE A CA 1
ATOM 647 C C . PHE A 1 79 ? -10.602 -3.432 -3.611 1.00 93.25 79 PHE A C 1
ATOM 649 O O . PHE A 1 79 ? -10.444 -4.622 -3.878 1.00 93.25 79 PHE A O 1
ATOM 656 N N . ALA A 1 80 ? -11.757 -2.806 -3.869 1.00 92.62 80 ALA A N 1
ATOM 657 C CA . ALA A 1 80 ? -12.933 -3.480 -4.424 1.00 92.62 80 ALA A CA 1
ATOM 658 C C . ALA A 1 80 ? -12.708 -4.021 -5.849 1.00 92.62 80 ALA A C 1
ATOM 660 O O . ALA A 1 80 ? -13.381 -4.969 -6.262 1.00 92.62 80 ALA A O 1
ATOM 661 N N . ASP A 1 81 ? -11.744 -3.457 -6.580 1.00 92.94 81 ASP A N 1
ATOM 662 C CA . ASP A 1 81 ? -11.373 -3.898 -7.925 1.00 92.94 81 ASP A CA 1
ATOM 663 C C . ASP A 1 81 ? -10.409 -5.097 -7.909 1.00 92.94 81 ASP A C 1
ATOM 665 O O . ASP A 1 81 ? -10.198 -5.751 -8.939 1.00 92.94 81 ASP A O 1
ATOM 669 N N . LEU A 1 82 ? -9.815 -5.418 -6.752 1.00 94.94 82 LEU A N 1
ATOM 670 C CA . LEU A 1 82 ? -8.887 -6.535 -6.627 1.00 94.94 82 LEU A CA 1
ATOM 671 C C . LEU A 1 82 ? -9.615 -7.878 -6.687 1.00 94.94 82 LEU A C 1
ATOM 673 O O . LEU A 1 82 ? -10.571 -8.160 -5.962 1.00 94.94 82 LEU A O 1
ATOM 677 N N . LYS A 1 83 ? -9.101 -8.785 -7.524 1.00 95.50 83 LYS A N 1
ATOM 678 C CA . LYS A 1 83 ? -9.616 -10.158 -7.576 1.00 95.50 83 LYS A CA 1
ATOM 679 C C . LYS A 1 83 ? -9.233 -10.901 -6.282 1.00 95.50 83 LYS A C 1
ATOM 681 O O . LYS A 1 83 ? -8.071 -10.825 -5.880 1.00 95.50 83 LYS A O 1
ATOM 686 N N . PRO A 1 84 ? -10.125 -11.724 -5.688 1.00 96.31 84 PRO A N 1
ATOM 687 C CA . PRO A 1 84 ? -9.864 -12.392 -4.406 1.00 96.31 84 PRO A CA 1
ATOM 688 C C . PRO A 1 84 ? -8.549 -13.178 -4.339 1.00 96.31 84 PRO A C 1
ATOM 690 O O . PRO A 1 84 ? -7.814 -13.094 -3.366 1.00 96.31 84 PRO A O 1
ATOM 693 N N . HIS A 1 85 ? -8.190 -13.884 -5.413 1.00 95.88 85 HIS A N 1
ATOM 694 C CA . HIS A 1 85 ? -6.950 -14.660 -5.443 1.00 95.88 85 HIS A CA 1
ATOM 695 C C . HIS A 1 85 ? -5.677 -13.799 -5.445 1.00 95.88 85 HIS A C 1
ATOM 697 O O . HIS A 1 85 ? -4.624 -14.294 -5.048 1.00 95.88 85 HIS A O 1
ATOM 703 N N . ILE A 1 86 ? -5.757 -12.547 -5.912 1.00 97.31 86 ILE A N 1
ATOM 704 C CA . ILE A 1 86 ? -4.655 -11.585 -5.823 1.00 97.31 86 ILE A CA 1
ATOM 705 C C . ILE A 1 86 ? -4.522 -11.103 -4.384 1.00 97.31 86 ILE A C 1
ATOM 707 O O . ILE A 1 86 ? -3.416 -11.132 -3.855 1.00 97.31 86 ILE A O 1
ATOM 711 N N . ILE A 1 87 ? -5.643 -10.756 -3.739 1.00 97.75 87 ILE A N 1
ATOM 712 C CA . ILE A 1 87 ? -5.675 -10.379 -2.319 1.00 97.75 87 ILE A CA 1
ATOM 713 C C . ILE A 1 87 ? -5.029 -11.484 -1.478 1.00 97.75 87 ILE A C 1
ATOM 715 O O . ILE A 1 87 ? -4.103 -11.207 -0.718 1.00 97.75 87 ILE A O 1
ATOM 719 N N . ASP A 1 88 ? -5.448 -12.737 -1.677 1.00 98.00 88 ASP A N 1
ATOM 720 C CA . ASP A 1 88 ? -4.915 -13.894 -0.952 1.00 98.00 88 ASP A CA 1
ATOM 721 C C . ASP A 1 88 ? -3.403 -14.062 -1.157 1.00 98.00 88 ASP A C 1
ATOM 723 O O . ASP A 1 88 ? -2.664 -14.291 -0.202 1.00 98.00 88 ASP A O 1
ATOM 727 N N . ALA A 1 89 ? -2.924 -13.951 -2.400 1.00 98.19 89 ALA A N 1
ATOM 728 C CA . ALA A 1 89 ? -1.513 -14.153 -2.713 1.00 98.19 89 ALA A CA 1
ATOM 729 C C . ALA A 1 89 ? -0.623 -13.030 -2.171 1.00 98.19 89 ALA A C 1
ATOM 731 O O . ALA A 1 89 ? 0.390 -13.312 -1.535 1.00 98.19 89 ALA A O 1
ATOM 732 N N . VAL A 1 90 ? -1.010 -11.771 -2.378 1.00 97.94 90 VAL A N 1
ATOM 733 C CA . VAL A 1 90 ? -0.249 -10.602 -1.912 1.00 97.94 90 VAL A CA 1
ATOM 734 C C . VAL A 1 90 ? -0.255 -10.518 -0.385 1.00 97.94 90 VAL A C 1
ATOM 736 O O . VAL A 1 90 ? 0.775 -10.233 0.224 1.00 97.94 90 VAL A O 1
ATOM 739 N N . SER A 1 91 ? -1.378 -10.842 0.261 1.00 98.25 91 SER A N 1
ATOM 740 C CA . SER A 1 91 ? -1.460 -10.907 1.727 1.00 98.25 91 SER A CA 1
ATOM 741 C C . SER A 1 91 ? -0.604 -12.032 2.318 1.00 98.25 91 SER A C 1
ATOM 743 O O . SER A 1 91 ? -0.157 -11.926 3.458 1.00 98.25 91 SER A O 1
ATOM 745 N N . ALA A 1 92 ? -0.374 -13.108 1.558 1.00 97.88 92 ALA A N 1
ATOM 746 C CA . ALA A 1 92 ? 0.436 -14.250 1.976 1.00 97.88 92 ALA A CA 1
ATOM 747 C C . ALA A 1 92 ? 1.930 -14.122 1.628 1.00 97.88 92 ALA A C 1
ATOM 749 O O . ALA A 1 92 ? 2.719 -14.927 2.122 1.00 97.88 92 ALA A O 1
ATOM 750 N N . ALA A 1 93 ? 2.324 -13.145 0.800 1.00 98.31 93 ALA A N 1
ATOM 751 C CA . ALA A 1 93 ? 3.715 -12.934 0.391 1.00 98.31 93 ALA A CA 1
ATOM 752 C C . ALA A 1 93 ? 4.634 -12.690 1.600 1.00 98.31 93 ALA A C 1
ATOM 754 O O . ALA A 1 93 ? 5.704 -13.284 1.709 1.00 98.31 93 ALA A O 1
ATOM 755 N N . TYR A 1 94 ? 4.173 -11.856 2.533 1.00 98.44 94 TYR A N 1
ATOM 756 C CA . TYR A 1 94 ? 4.753 -11.655 3.858 1.00 98.44 94 TYR A CA 1
ATOM 757 C C . TYR A 1 94 ? 3.685 -11.101 4.822 1.00 98.44 94 TYR A C 1
ATOM 759 O O . TYR A 1 94 ? 2.674 -10.549 4.366 1.00 98.44 94 TYR A O 1
ATOM 767 N N . PRO A 1 95 ? 3.867 -11.256 6.152 1.00 98.31 95 PRO A N 1
ATOM 768 C CA . PRO A 1 95 ? 2.853 -10.880 7.132 1.00 98.31 95 PRO A CA 1
ATOM 769 C C . PRO A 1 95 ? 2.409 -9.420 7.012 1.00 98.31 95 PRO A C 1
ATOM 771 O O . PRO A 1 95 ? 3.229 -8.512 6.913 1.00 98.31 95 PRO A O 1
ATOM 774 N N . ILE A 1 96 ? 1.098 -9.194 7.070 1.00 97.94 96 ILE A N 1
ATOM 775 C CA . ILE A 1 96 ? 0.525 -7.853 7.221 1.00 97.94 96 ILE A CA 1
ATOM 776 C C . ILE A 1 96 ? 0.734 -7.387 8.670 1.00 97.94 96 ILE A C 1
ATOM 778 O O . ILE A 1 96 ? 0.426 -8.154 9.592 1.00 97.94 96 ILE A O 1
ATOM 782 N N . PRO A 1 97 ? 1.191 -6.143 8.904 1.00 97.94 97 PRO A N 1
ATOM 783 C CA . PRO A 1 97 ? 1.301 -5.591 10.245 1.00 97.94 97 PRO A CA 1
ATOM 784 C C . PRO A 1 97 ? -0.020 -5.674 11.024 1.00 97.94 97 PRO A C 1
ATOM 786 O O . PRO A 1 97 ? -1.102 -5.342 10.528 1.00 97.94 97 PRO A O 1
ATOM 789 N N . VAL A 1 98 ? 0.067 -6.143 12.271 1.00 96.12 98 VAL A N 1
ATOM 790 C CA . VAL A 1 98 ? -1.103 -6.337 13.145 1.00 96.12 98 VAL A CA 1
ATOM 791 C C . VAL A 1 98 ? -1.629 -5.001 13.673 1.00 96.12 98 VAL A C 1
ATOM 793 O O . VAL A 1 98 ? -2.840 -4.784 13.710 1.00 96.12 98 VAL A O 1
ATOM 796 N N . GLU A 1 99 ? -0.722 -4.096 14.027 1.00 96.62 99 GLU A N 1
ATOM 797 C CA . GLU A 1 99 ? -1.043 -2.761 14.536 1.00 96.62 99 GLU A CA 1
ATOM 798 C C . GLU A 1 99 ? -1.233 -1.777 13.377 1.00 96.62 99 GLU A C 1
ATOM 800 O O . GLU A 1 99 ? -0.452 -1.809 12.420 1.00 96.62 99 GLU A O 1
ATOM 805 N N . LEU A 1 100 ? -2.214 -0.866 13.467 1.00 97.12 100 LEU A N 1
ATOM 806 C CA . LEU A 1 100 ? -2.472 0.110 12.396 1.00 97.12 100 LEU A CA 1
ATOM 807 C C . LEU A 1 100 ? -1.255 0.989 12.110 1.00 97.12 100 LEU A C 1
ATOM 809 O O . LEU A 1 100 ? -0.993 1.316 10.958 1.00 97.12 100 LEU A O 1
ATOM 813 N N . ARG A 1 101 ? -0.467 1.317 13.138 1.00 97.69 101 ARG A N 1
ATOM 814 C CA . ARG A 1 101 ? 0.790 2.058 12.981 1.00 97.69 101 ARG A CA 1
ATOM 815 C C . ARG A 1 101 ? 1.749 1.383 12.003 1.00 97.69 101 ARG A C 1
ATOM 817 O O . ARG A 1 101 ? 2.362 2.065 11.194 1.00 97.69 101 ARG A O 1
ATOM 824 N N . GLY A 1 102 ? 1.875 0.058 12.079 1.00 98.06 102 GLY A N 1
ATOM 825 C CA . GLY A 1 102 ? 2.733 -0.690 11.162 1.00 98.06 102 GLY A CA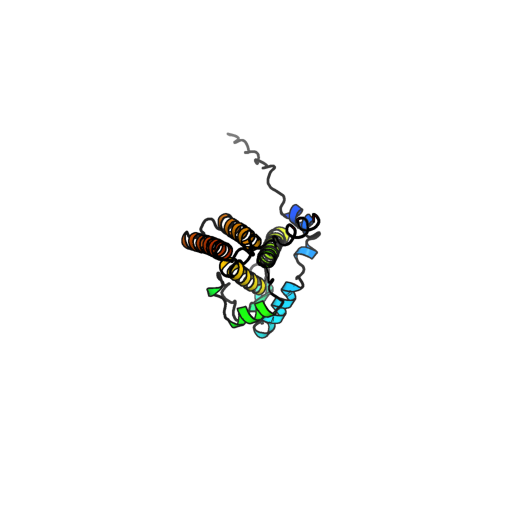 1
ATOM 826 C C . GLY A 1 102 ? 2.173 -0.716 9.741 1.00 98.06 102 GLY A C 1
ATOM 827 O O . GLY A 1 102 ? 2.942 -0.670 8.793 1.00 98.06 102 GLY A O 1
ATOM 828 N N . VAL A 1 103 ? 0.844 -0.740 9.597 1.00 98.38 103 VAL A N 1
ATOM 829 C CA . VAL A 1 103 ? 0.171 -0.675 8.289 1.00 98.38 103 VAL A CA 1
ATOM 830 C C . VAL A 1 103 ? 0.423 0.680 7.627 1.00 98.38 103 VAL A C 1
ATOM 832 O O . VAL A 1 103 ? 0.798 0.718 6.460 1.00 98.38 103 VAL A O 1
ATOM 835 N N . LEU A 1 104 ? 0.267 1.779 8.377 1.00 97.69 104 LEU A N 1
ATOM 836 C CA . LEU A 1 104 ? 0.540 3.128 7.878 1.00 97.69 104 LEU A CA 1
ATOM 837 C C . LEU A 1 104 ? 2.014 3.293 7.503 1.00 97.69 104 LEU A C 1
ATOM 839 O O . LEU A 1 104 ? 2.298 3.826 6.438 1.00 97.69 104 LEU A O 1
ATOM 843 N N . GLN A 1 105 ? 2.931 2.807 8.347 1.00 98.00 105 GLN A N 1
ATOM 844 C CA . GLN A 1 105 ? 4.362 2.870 8.053 1.00 98.00 105 GLN A CA 1
ATOM 845 C C . GLN A 1 105 ? 4.698 2.121 6.762 1.00 98.00 105 GLN A C 1
ATOM 847 O O . GLN A 1 105 ? 5.354 2.682 5.898 1.00 98.00 105 GLN A O 1
ATOM 852 N N . GLU A 1 106 ? 4.206 0.889 6.598 1.00 98.12 106 GLU A N 1
ATOM 853 C CA . GLU A 1 106 ? 4.462 0.114 5.381 1.00 98.12 106 GLU A CA 1
ATOM 854 C C . GLU A 1 106 ? 3.902 0.819 4.133 1.00 98.12 106 GLU A C 1
ATOM 856 O O . GLU A 1 106 ? 4.563 0.850 3.101 1.00 98.12 106 GLU A O 1
ATOM 861 N N . TYR A 1 107 ? 2.707 1.415 4.218 1.00 97.06 107 TYR A N 1
ATOM 862 C CA . TYR A 1 107 ? 2.137 2.195 3.115 1.00 97.06 107 TYR A CA 1
ATOM 863 C C . TYR A 1 107 ? 3.013 3.407 2.757 1.00 97.06 107 TYR A C 1
ATOM 865 O O . TYR A 1 107 ? 3.286 3.646 1.582 1.00 97.06 107 TYR A O 1
ATOM 873 N N . GLN A 1 108 ? 3.476 4.152 3.764 1.00 95.69 108 GLN A N 1
ATOM 874 C CA . GLN A 1 108 ? 4.346 5.315 3.575 1.00 95.69 108 GLN A CA 1
ATOM 875 C C . GLN A 1 108 ? 5.698 4.924 2.976 1.00 95.69 108 GLN A C 1
ATOM 877 O O . GLN A 1 108 ? 6.151 5.584 2.048 1.00 95.69 108 GLN A O 1
ATOM 882 N N . ASP A 1 109 ? 6.289 3.810 3.418 1.00 95.75 109 ASP A N 1
ATOM 883 C CA . ASP A 1 109 ? 7.539 3.291 2.854 1.00 95.75 109 ASP A CA 1
ATOM 884 C C . ASP A 1 109 ? 7.396 3.006 1.343 1.00 95.75 109 ASP A C 1
ATOM 886 O O . ASP A 1 109 ? 8.315 3.273 0.563 1.00 95.75 109 ASP A O 1
ATOM 890 N N . TRP A 1 110 ? 6.231 2.507 0.902 1.00 95.44 110 TRP A N 1
ATOM 891 C CA . TRP A 1 110 ? 5.943 2.309 -0.522 1.00 95.44 110 TRP A CA 1
ATOM 892 C C . TRP A 1 110 ? 5.758 3.621 -1.287 1.00 95.44 110 TRP A C 1
ATOM 894 O O . TRP A 1 110 ? 6.297 3.744 -2.390 1.00 95.44 110 TRP A O 1
ATOM 904 N N . GLN A 1 111 ? 5.058 4.608 -0.715 1.00 92.75 111 GLN A N 1
ATOM 905 C CA . GLN A 1 111 ? 4.927 5.928 -1.344 1.00 92.75 111 GLN A CA 1
ATOM 906 C C . GLN A 1 111 ? 6.285 6.623 -1.487 1.00 92.75 111 GLN A C 1
ATOM 908 O O . GLN A 1 111 ? 6.597 7.138 -2.563 1.00 92.75 111 GLN A O 1
ATOM 913 N N . ASP A 1 112 ? 7.127 6.568 -0.456 1.00 92.19 112 ASP A N 1
ATOM 914 C CA . ASP A 1 112 ? 8.467 7.155 -0.473 1.00 92.19 112 ASP A CA 1
ATOM 915 C C . ASP A 1 112 ? 9.345 6.501 -1.546 1.00 92.19 112 ASP A C 1
ATOM 917 O O . ASP A 1 112 ? 9.988 7.192 -2.341 1.00 92.19 112 ASP A O 1
ATOM 921 N N . LEU A 1 113 ? 9.335 5.165 -1.634 1.00 93.00 113 LEU A N 1
ATOM 922 C CA . LEU A 1 113 ? 10.085 4.440 -2.660 1.00 93.00 113 LEU A CA 1
ATOM 923 C C . LEU A 1 113 ? 9.566 4.738 -4.075 1.00 93.00 113 LEU A C 1
ATOM 925 O O . LEU A 1 113 ? 10.362 4.901 -5.004 1.00 93.00 113 LEU A O 1
ATOM 929 N N . ARG A 1 114 ? 8.242 4.828 -4.255 1.00 91.56 114 ARG A N 1
ATOM 930 C CA . ARG A 1 114 ? 7.611 5.211 -5.526 1.00 91.56 114 ARG A CA 1
ATOM 931 C C . ARG A 1 114 ? 8.058 6.603 -5.954 1.00 91.56 114 ARG A C 1
ATOM 933 O O . ARG A 1 114 ? 8.477 6.774 -7.097 1.00 91.56 114 ARG A O 1
ATOM 940 N N . ALA A 1 115 ? 7.993 7.575 -5.048 1.00 90.06 115 ALA A N 1
ATOM 941 C CA . ALA A 1 115 ? 8.397 8.946 -5.317 1.00 90.06 115 ALA A CA 1
ATOM 942 C C . ALA A 1 115 ? 9.895 9.027 -5.651 1.00 90.06 115 ALA A C 1
ATOM 944 O O . ALA A 1 115 ? 10.258 9.616 -6.670 1.00 90.06 115 ALA A O 1
ATOM 945 N N . ALA A 1 116 ? 10.752 8.338 -4.889 1.00 91.81 116 ALA A N 1
ATOM 946 C CA . ALA A 1 116 ? 12.185 8.258 -5.163 1.00 91.81 116 ALA A CA 1
ATOM 947 C C . ALA A 1 116 ? 12.483 7.669 -6.552 1.00 91.81 116 ALA A C 1
ATOM 949 O O . ALA A 1 116 ? 13.272 8.224 -7.320 1.00 91.81 116 ALA A O 1
ATOM 950 N N . ARG A 1 117 ? 11.824 6.566 -6.926 1.00 91.75 117 ARG A N 1
ATOM 951 C CA . ARG A 1 117 ? 11.992 5.937 -8.249 1.00 91.75 117 ARG A CA 1
ATOM 952 C C . ARG A 1 117 ? 11.455 6.800 -9.381 1.00 91.75 117 ARG A C 1
ATOM 954 O O . ARG A 1 117 ? 12.086 6.867 -10.437 1.00 91.75 117 ARG A O 1
ATOM 961 N N . TYR A 1 118 ? 10.338 7.484 -9.167 1.00 88.62 118 TYR A N 1
ATOM 962 C CA . TYR A 1 118 ? 9.786 8.397 -10.155 1.00 88.62 118 TYR A CA 1
ATOM 963 C C . TYR A 1 118 ? 10.742 9.569 -10.412 1.00 88.62 118 TYR A C 1
ATOM 965 O O . TYR A 1 118 ? 11.109 9.804 -11.561 1.00 88.62 118 TYR A O 1
ATOM 973 N N . GLN A 1 119 ? 11.214 10.237 -9.354 1.00 88.81 119 GLN A N 1
ATOM 974 C CA . GLN A 1 119 ? 12.073 11.420 -9.477 1.00 88.81 119 GLN A CA 1
ATOM 975 C C . GLN A 1 119 ? 13.485 11.085 -9.980 1.00 88.81 119 GLN A C 1
ATOM 977 O O . GLN A 1 119 ? 13.994 11.754 -10.872 1.00 88.81 119 GLN A O 1
ATOM 982 N N . VAL A 1 120 ? 14.114 10.021 -9.468 1.00 87.00 120 VAL A N 1
ATOM 983 C CA . VAL A 1 120 ? 15.528 9.709 -9.769 1.00 87.00 120 VAL A CA 1
ATOM 984 C C . VAL A 1 120 ? 15.690 8.796 -10.995 1.00 87.00 120 VAL A C 1
ATOM 986 O O . VAL A 1 120 ? 16.713 8.817 -11.696 1.00 87.00 120 VAL A O 1
ATOM 989 N N . CYS A 1 121 ? 14.701 7.938 -11.261 1.00 84.62 121 CYS A N 1
ATOM 990 C CA . CYS A 1 121 ? 14.812 6.873 -12.263 1.00 84.62 121 CYS A CA 1
ATOM 991 C C . CYS A 1 121 ? 13.789 6.996 -13.401 1.00 84.62 121 CYS A C 1
ATOM 993 O O . CYS A 1 121 ? 13.971 6.349 -14.432 1.00 84.62 121 CYS A O 1
ATOM 995 N N . GLY A 1 122 ? 12.737 7.809 -13.246 1.00 78.81 122 GLY A N 1
ATOM 996 C CA . GLY A 1 122 ? 11.621 7.870 -14.194 1.00 78.81 122 GLY A CA 1
ATOM 997 C C . GLY A 1 122 ? 10.845 6.552 -14.284 1.00 78.81 122 GLY A C 1
ATOM 998 O O . GLY A 1 122 ? 10.316 6.224 -15.347 1.00 78.81 122 GLY A O 1
ATOM 999 N N . TRP A 1 123 ? 10.844 5.760 -13.206 1.00 73.44 123 TRP A N 1
ATOM 1000 C CA . TRP A 1 123 ? 10.305 4.399 -13.178 1.00 73.44 123 TRP A CA 1
ATOM 1001 C C . TRP A 1 123 ? 9.098 4.272 -12.236 1.00 73.44 123 TRP A C 1
ATOM 1003 O O . TRP A 1 123 ? 9.075 4.872 -11.164 1.00 73.44 123 TRP A O 1
ATOM 1013 N N . GLU A 1 124 ? 8.107 3.467 -12.636 1.00 70.19 124 GLU A N 1
ATOM 1014 C CA . GLU A 1 124 ? 6.904 3.140 -11.856 1.00 70.19 124 GLU A CA 1
ATOM 1015 C C . GLU A 1 124 ? 7.046 1.785 -11.140 1.00 70.19 124 GLU A C 1
ATOM 1017 O O . GLU A 1 124 ? 7.689 0.864 -11.645 1.00 70.19 124 GLU A O 1
ATOM 1022 N N . MET A 1 125 ? 6.409 1.635 -9.974 1.00 76.56 125 MET A N 1
ATOM 1023 C CA . MET A 1 125 ? 6.451 0.389 -9.198 1.00 76.56 125 MET A CA 1
ATOM 1024 C C . MET A 1 125 ? 5.720 -0.782 -9.869 1.00 76.56 125 MET A C 1
ATOM 1026 O O . MET A 1 125 ? 4.856 -0.621 -10.731 1.00 76.56 125 MET A O 1
ATOM 1030 N N . SER A 1 126 ? 6.051 -2.001 -9.431 1.00 83.88 126 SER A N 1
ATOM 1031 C CA . SER A 1 126 ? 5.407 -3.215 -9.931 1.00 83.88 126 SER A CA 1
ATOM 1032 C C . SER A 1 126 ? 3.917 -3.280 -9.554 1.00 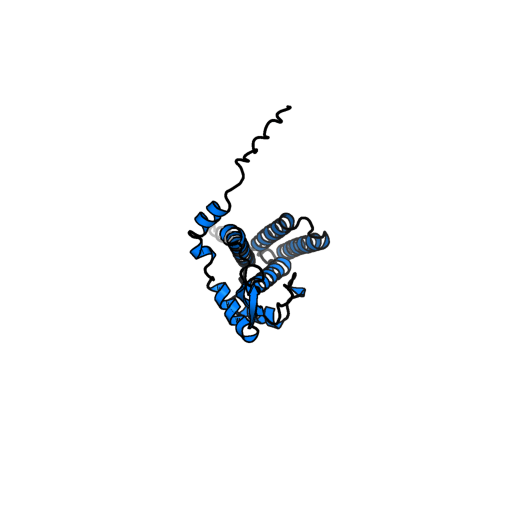83.88 126 SER A C 1
ATOM 1034 O O . SER A 1 126 ? 3.511 -2.886 -8.461 1.00 83.88 126 SER A O 1
ATOM 1036 N N . GLN A 1 127 ? 3.091 -3.857 -10.438 1.00 89.81 127 GLN A N 1
ATOM 1037 C CA . GLN A 1 127 ? 1.642 -4.009 -10.213 1.00 89.81 127 GLN A CA 1
ATOM 1038 C C . GLN A 1 127 ? 1.309 -4.755 -8.908 1.00 89.81 127 GLN A C 1
ATOM 1040 O O . GLN A 1 127 ? 0.268 -4.513 -8.302 1.00 89.81 127 GLN A O 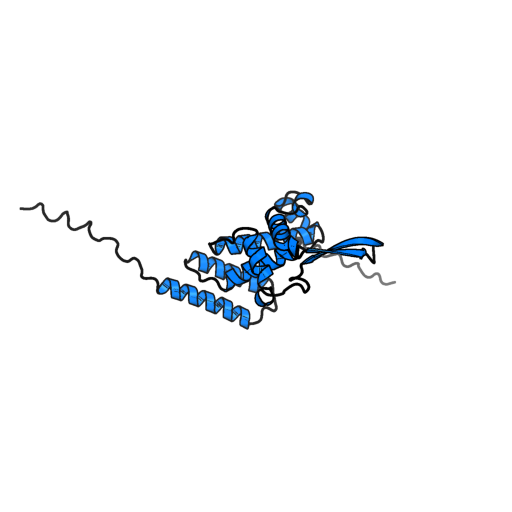1
ATOM 1045 N N . GLY A 1 128 ? 2.183 -5.672 -8.477 1.00 93.94 128 GLY A N 1
ATOM 1046 C CA . GLY A 1 128 ? 2.009 -6.408 -7.228 1.00 93.94 128 GLY A CA 1
ATOM 1047 C C . GLY A 1 128 ? 2.136 -5.520 -5.990 1.00 93.94 128 GLY A C 1
ATOM 1048 O O . GLY A 1 128 ? 1.380 -5.712 -5.041 1.00 93.94 128 GLY A O 1
ATOM 1049 N N . VAL A 1 129 ? 3.038 -4.532 -6.014 1.00 94.75 129 VAL A N 1
ATOM 1050 C CA . VAL A 1 129 ? 3.148 -3.532 -4.938 1.00 94.75 129 VAL A CA 1
ATOM 1051 C C . VAL A 1 129 ? 1.906 -2.648 -4.916 1.00 94.75 129 VAL A C 1
ATOM 1053 O O . VAL A 1 129 ? 1.324 -2.483 -3.853 1.00 94.75 129 VAL A O 1
ATOM 1056 N N . GLY A 1 130 ? 1.410 -2.219 -6.082 1.00 94.44 130 GLY A N 1
ATOM 1057 C CA . GLY A 1 130 ? 0.133 -1.497 -6.175 1.00 94.44 130 GLY A CA 1
ATOM 1058 C C . GLY A 1 130 ? -1.028 -2.255 -5.522 1.00 94.44 130 GLY A C 1
ATOM 1059 O O . GLY A 1 130 ? -1.806 -1.694 -4.759 1.00 94.44 130 GLY A O 1
ATOM 1060 N N . ALA A 1 131 ? -1.110 -3.570 -5.740 1.00 96.25 131 ALA A N 1
ATOM 1061 C CA . ALA A 1 131 ? -2.102 -4.402 -5.062 1.00 96.25 131 ALA A CA 1
ATOM 1062 C C . ALA A 1 131 ? -1.887 -4.475 -3.538 1.00 96.25 131 ALA A C 1
ATOM 1064 O O . ALA A 1 131 ? -2.863 -4.552 -2.794 1.00 96.25 131 ALA A O 1
ATOM 1065 N N . ARG A 1 132 ? -0.633 -4.462 -3.063 1.00 97.69 132 ARG A N 1
ATOM 1066 C CA . ARG A 1 132 ? -0.313 -4.424 -1.628 1.00 97.69 132 ARG A CA 1
ATOM 1067 C C . ARG A 1 132 ? -0.744 -3.101 -1.007 1.00 97.69 132 ARG A C 1
ATOM 1069 O O . ARG A 1 132 ? -1.364 -3.136 0.048 1.00 97.69 132 ARG A O 1
ATOM 1076 N N . GLU A 1 133 ? -0.470 -1.978 -1.660 1.00 96.38 133 GLU A N 1
ATOM 1077 C CA . GLU A 1 133 ? -0.878 -0.645 -1.205 1.00 96.38 133 GLU A CA 1
ATOM 1078 C C . GLU A 1 133 ? -2.397 -0.575 -1.019 1.00 96.38 133 GLU A C 1
ATOM 1080 O O . GLU A 1 133 ? -2.844 -0.323 0.094 1.00 96.38 133 GLU A O 1
ATOM 1085 N N . LEU A 1 134 ? -3.184 -0.985 -2.020 1.00 96.19 134 LEU A N 1
ATOM 1086 C CA . LEU A 1 134 ? -4.651 -1.031 -1.923 1.00 96.19 134 LEU A CA 1
ATOM 1087 C C . LEU A 1 134 ? -5.171 -1.897 -0.756 1.00 96.19 134 LEU A C 1
ATOM 1089 O O . LEU A 1 134 ? -6.209 -1.600 -0.166 1.00 96.19 134 LEU A O 1
ATOM 1093 N N . ILE A 1 135 ? -4.470 -2.982 -0.403 1.00 98.19 135 ILE A N 1
ATOM 1094 C CA . ILE A 1 135 ? -4.808 -3.805 0.772 1.00 98.19 135 ILE A CA 1
ATOM 1095 C C . ILE A 1 135 ? -4.514 -3.044 2.075 1.00 98.19 135 ILE A C 1
ATOM 1097 O O . ILE A 1 135 ? -5.301 -3.116 3.020 1.00 98.19 135 ILE A O 1
ATOM 1101 N N . LEU A 1 136 ? -3.388 -2.331 2.153 1.00 98.06 136 LEU A N 1
ATOM 1102 C CA . LEU A 1 136 ? -3.029 -1.524 3.324 1.00 98.06 136 LEU A CA 1
ATOM 1103 C C . LEU A 1 136 ? -4.006 -0.351 3.507 1.00 98.06 136 LEU A C 1
ATOM 1105 O O . LEU A 1 136 ? -4.440 -0.100 4.631 1.00 98.06 136 LEU A O 1
ATOM 1109 N N . GLU A 1 137 ? -4.412 0.303 2.418 1.00 95.88 137 GLU A N 1
ATOM 1110 C CA . GLU A 1 137 ? -5.427 1.364 2.407 1.00 95.88 137 GLU A CA 1
ATOM 1111 C C . GLU A 1 137 ? -6.782 0.872 2.933 1.00 95.88 137 GLU A C 1
ATOM 1113 O O . GLU A 1 137 ? -7.384 1.513 3.802 1.00 95.88 137 GLU A O 1
ATOM 1118 N N . ASP A 1 138 ? -7.248 -0.296 2.467 1.00 96.31 138 ASP A N 1
ATOM 1119 C CA . ASP A 1 138 ? -8.476 -0.923 2.969 1.00 96.31 138 ASP A CA 1
ATOM 1120 C C . ASP A 1 138 ? -8.385 -1.182 4.475 1.00 96.31 138 ASP A C 1
ATOM 1122 O O . ASP A 1 138 ? -9.299 -0.859 5.235 1.00 96.31 138 ASP A O 1
ATOM 1126 N N . ILE A 1 139 ? -7.244 -1.687 4.945 1.00 97.38 139 ILE A N 1
ATOM 1127 C CA . ILE A 1 139 ? -7.020 -1.930 6.369 1.00 97.38 139 ILE A CA 1
ATOM 1128 C C . ILE A 1 139 ? -7.071 -0.629 7.178 1.00 97.38 139 ILE A C 1
ATOM 1130 O O . ILE A 1 139 ? -7.743 -0.596 8.213 1.00 97.38 139 ILE A O 1
ATOM 1134 N N . LEU A 1 140 ? -6.381 0.425 6.735 1.00 96.00 140 LEU A N 1
ATOM 1135 C CA . LEU A 1 140 ? -6.381 1.735 7.398 1.00 96.00 140 LEU A CA 1
ATOM 1136 C C . LEU A 1 140 ? -7.784 2.349 7.435 1.00 96.00 140 LEU A C 1
ATOM 1138 O O . LEU A 1 140 ? -8.154 3.015 8.407 1.00 96.00 140 LEU A O 1
ATOM 1142 N N . SER A 1 141 ? -8.589 2.064 6.417 1.00 93.81 141 SER A N 1
ATOM 1143 C CA . SER A 1 141 ? -9.951 2.574 6.290 1.00 93.81 141 SER A CA 1
ATOM 1144 C C . SER A 1 141 ? -10.968 1.752 7.087 1.00 93.81 141 SER A C 1
ATOM 1146 O O . SER A 1 141 ? -11.898 2.326 7.643 1.00 93.81 141 SER A O 1
ATOM 1148 N N . ASN A 1 142 ? -10.777 0.435 7.239 1.00 93.88 142 ASN A N 1
ATOM 1149 C CA . ASN A 1 142 ? -11.842 -0.464 7.705 1.00 93.88 142 ASN A CA 1
ATOM 1150 C C . ASN A 1 142 ? -11.531 -1.284 8.969 1.00 93.88 142 ASN A C 1
ATOM 1152 O O . ASN A 1 142 ? -12.460 -1.624 9.709 1.00 93.88 142 ASN A O 1
ATOM 1156 N N . ARG A 1 143 ? -10.265 -1.606 9.281 1.00 94.25 143 ARG A N 1
ATOM 1157 C CA . ARG A 1 143 ? -9.934 -2.393 10.491 1.00 94.25 143 ARG A CA 1
ATOM 1158 C C . ARG A 1 143 ? -10.295 -1.579 11.743 1.00 94.25 143 ARG A C 1
ATOM 1160 O O . ARG A 1 143 ? -9.830 -0.450 11.835 1.00 94.25 143 ARG A O 1
ATOM 1167 N N . PRO A 1 144 ? -11.054 -2.107 12.724 1.00 91.56 144 PRO A N 1
ATOM 1168 C CA . PRO A 1 144 ? -11.402 -1.359 13.937 1.00 91.56 144 PRO A CA 1
ATOM 1169 C C . PRO A 1 144 ? -10.174 -0.955 14.758 1.00 91.56 144 PRO A C 1
ATOM 1171 O O . PRO A 1 144 ? -9.294 -1.788 15.001 1.00 91.56 144 PRO A O 1
ATOM 1174 N N . GLY A 1 145 ? -10.134 0.305 15.197 1.00 90.44 145 GLY A N 1
ATOM 1175 C CA . GLY A 1 145 ? -9.116 0.797 16.122 1.00 90.44 145 GLY A CA 1
ATOM 1176 C C . GLY A 1 145 ? -9.417 0.347 17.550 1.00 90.44 145 GLY A C 1
ATOM 1177 O O . GLY A 1 145 ? -10.564 0.373 17.988 1.00 90.44 145 GLY A O 1
ATOM 1178 N N . LYS A 1 146 ? -8.393 -0.082 18.290 1.00 90.31 146 LYS A N 1
ATOM 1179 C CA . LYS A 1 146 ? -8.530 -0.624 19.656 1.00 90.31 146 LYS A CA 1
ATOM 1180 C C . LYS A 1 146 ? -7.823 0.216 20.708 1.00 90.31 146 LYS A C 1
ATOM 1182 O O . LYS A 1 146 ? -7.948 -0.055 21.903 1.00 90.31 146 LYS A O 1
ATOM 1187 N N . THR A 1 147 ? -7.060 1.215 20.282 1.00 92.44 147 THR A N 1
ATOM 1188 C CA . THR A 1 147 ? -6.262 2.084 21.144 1.00 92.44 147 THR A CA 1
ATOM 1189 C C . THR A 1 147 ? -6.371 3.543 20.702 1.00 92.44 147 THR A C 1
ATOM 1191 O O . THR A 1 147 ? -6.790 3.847 19.588 1.00 92.44 147 THR A O 1
ATOM 1194 N N . LEU A 1 148 ? -5.961 4.477 21.568 1.00 91.12 148 LEU A N 1
ATOM 1195 C CA . LEU A 1 148 ? -5.803 5.880 21.159 1.00 91.12 148 LEU A CA 1
ATOM 1196 C C . LEU A 1 148 ? -4.720 6.045 20.081 1.00 91.12 148 LEU A C 1
ATOM 1198 O O . LEU A 1 148 ? -4.791 6.986 19.295 1.00 91.12 148 LEU A O 1
ATOM 1202 N N . ASP A 1 149 ? -3.744 5.133 20.040 1.00 93.50 149 ASP A N 1
ATOM 1203 C CA . ASP A 1 149 ? -2.711 5.105 19.005 1.00 93.50 149 ASP A CA 1
ATOM 1204 C C . ASP A 1 149 ? -3.323 4.844 17.626 1.00 93.50 149 ASP A C 1
ATOM 1206 O O . ASP A 1 149 ? -3.049 5.578 16.683 1.00 93.50 149 ASP A O 1
ATOM 1210 N N . ASP A 1 150 ? -4.238 3.877 17.539 1.00 94.06 150 ASP A N 1
ATOM 1211 C CA . ASP A 1 150 ? -4.969 3.549 16.310 1.00 94.06 150 ASP A CA 1
ATOM 1212 C C . ASP A 1 150 ? -5.781 4.737 15.781 1.00 94.06 150 ASP A C 1
ATOM 1214 O O . ASP A 1 150 ? -5.818 4.983 14.577 1.00 94.06 150 ASP A O 1
ATOM 1218 N N . ILE A 1 151 ? -6.396 5.514 16.679 1.00 92.69 151 ILE A N 1
ATOM 1219 C CA . ILE A 1 151 ? -7.131 6.729 16.302 1.00 92.69 151 ILE A CA 1
ATOM 1220 C C . ILE A 1 151 ? -6.178 7.791 15.758 1.00 92.69 151 ILE A C 1
ATOM 1222 O O . ILE A 1 151 ? -6.486 8.427 14.751 1.00 92.69 151 ILE A O 1
ATOM 1226 N N . ALA A 1 152 ? -5.025 7.988 16.404 1.00 92.56 152 ALA A N 1
ATOM 1227 C CA . ALA A 1 152 ? -4.020 8.931 15.926 1.00 92.56 152 ALA A CA 1
ATOM 1228 C C . ALA A 1 152 ? -3.504 8.529 14.535 1.00 92.56 152 ALA A C 1
ATOM 1230 O O . ALA A 1 152 ? -3.435 9.373 13.646 1.00 92.56 152 ALA A O 1
ATOM 1231 N N . VAL A 1 153 ? -3.233 7.237 14.325 1.00 94.19 153 VAL A N 1
ATOM 1232 C CA . VAL A 1 153 ? -2.858 6.679 13.019 1.00 94.19 153 VAL A CA 1
ATOM 1233 C C . VAL A 1 153 ? -3.948 6.937 11.977 1.00 94.19 153 VAL A C 1
ATOM 1235 O O . VAL A 1 153 ? -3.640 7.397 10.880 1.00 94.19 153 VAL A O 1
ATOM 1238 N N . ARG A 1 154 ? -5.225 6.713 12.314 1.00 93.31 154 ARG A N 1
ATOM 1239 C CA . ARG A 1 154 ? -6.336 6.955 11.383 1.00 93.31 154 ARG A CA 1
ATOM 1240 C C . ARG A 1 154 ? -6.514 8.436 11.052 1.00 93.31 154 ARG A C 1
ATOM 1242 O O . ARG A 1 154 ? -6.831 8.765 9.916 1.00 93.31 154 ARG A O 1
ATOM 1249 N N . ALA A 1 155 ? -6.275 9.333 12.006 1.00 90.06 155 ALA A N 1
ATOM 1250 C CA . ALA A 1 155 ? -6.276 10.770 11.746 1.00 90.06 155 ALA A CA 1
ATOM 1251 C C . ALA A 1 155 ? -5.135 11.180 10.798 1.00 90.06 155 ALA A C 1
ATOM 1253 O O . ALA A 1 155 ? -5.353 12.003 9.912 1.00 90.06 155 ALA A O 1
ATOM 1254 N N . THR A 1 156 ? -3.943 10.587 10.940 1.00 92.25 156 THR A N 1
ATOM 1255 C CA . THR A 1 156 ? -2.834 10.791 9.994 1.00 92.25 156 THR A CA 1
ATOM 1256 C C . THR A 1 156 ? -3.177 10.265 8.602 1.00 92.25 156 THR A C 1
ATOM 1258 O O . THR A 1 156 ? -2.973 10.987 7.632 1.00 92.25 156 THR A O 1
ATOM 1261 N N . TRP A 1 157 ? -3.752 9.063 8.507 1.00 93.25 157 TRP A N 1
ATOM 1262 C CA . TRP A 1 157 ? -4.237 8.492 7.247 1.00 93.25 157 TRP A CA 1
ATOM 1263 C C . TRP A 1 157 ? -5.290 9.382 6.574 1.00 93.25 157 TRP A C 1
ATOM 1265 O O . TRP A 1 157 ? -5.185 9.717 5.401 1.00 93.25 157 TRP A O 1
ATOM 1275 N N . TRP A 1 158 ? -6.287 9.844 7.328 1.00 88.94 158 TRP A N 1
ATOM 1276 C CA . TRP A 1 158 ? -7.295 10.757 6.795 1.00 88.94 158 TRP A CA 1
ATOM 1277 C C . TRP A 1 158 ? -6.673 12.065 6.297 1.00 88.94 158 TRP A C 1
ATOM 1279 O O . TRP A 1 158 ? -7.046 12.563 5.235 1.00 88.94 158 TRP A O 1
ATOM 1289 N N . HIS A 1 159 ? -5.701 12.612 7.029 1.00 86.75 159 HIS A N 1
ATOM 1290 C CA . HIS A 1 159 ? -5.009 13.819 6.600 1.00 86.75 159 HIS A CA 1
ATOM 1291 C C . HIS A 1 159 ? -4.253 13.616 5.281 1.00 86.75 159 HIS A C 1
ATOM 1293 O O . HIS A 1 159 ? -4.375 14.477 4.414 1.00 86.75 159 HIS A O 1
ATOM 1299 N N . SER A 1 160 ? -3.540 12.495 5.101 1.00 85.00 160 SER A N 1
ATOM 1300 C CA . SER A 1 160 ? -2.791 12.235 3.862 1.00 85.00 160 SER A CA 1
ATOM 1301 C C . SER A 1 160 ? -3.711 12.108 2.647 1.00 85.00 160 SER A C 1
ATOM 1303 O O . SER A 1 160 ? -3.435 12.695 1.604 1.00 85.00 160 SER A O 1
ATOM 1305 N N . GLN A 1 161 ? -4.859 11.444 2.803 1.00 82.81 161 GLN A N 1
ATOM 1306 C CA . GLN A 1 161 ? -5.865 11.335 1.741 1.00 82.81 161 GLN A CA 1
ATOM 1307 C C . GLN A 1 161 ? -6.427 12.704 1.332 1.00 82.81 161 GLN A C 1
ATOM 1309 O O . GLN A 1 161 ? -6.581 12.981 0.148 1.00 82.81 161 GLN A O 1
ATOM 1314 N N . CYS A 1 162 ? -6.650 13.605 2.296 1.00 74.81 162 CYS A N 1
ATOM 1315 C CA . CYS A 1 162 ? -7.084 14.976 2.007 1.00 74.81 162 CYS A CA 1
ATOM 1316 C C . CYS A 1 162 ? -6.030 15.816 1.258 1.00 74.81 162 CYS A C 1
ATOM 1318 O O . CYS A 1 162 ? -6.385 16.830 0.659 1.00 74.81 162 CYS A O 1
ATOM 1320 N N . THR A 1 163 ? -4.740 15.483 1.376 1.00 71.88 163 THR A N 1
ATOM 1321 C CA . THR A 1 163 ? -3.644 16.268 0.780 1.00 71.88 163 THR A CA 1
ATOM 1322 C C . THR A 1 163 ? -3.205 15.768 -0.590 1.00 71.88 163 THR A C 1
ATOM 1324 O O . THR A 1 163 ? -2.718 16.569 -1.383 1.00 71.88 163 THR A O 1
ATOM 1327 N N . GLU A 1 164 ? -3.349 14.471 -0.861 1.00 64.88 164 GLU A N 1
ATOM 1328 C CA . GLU A 1 164 ? -2.875 13.842 -2.102 1.00 64.88 164 GLU A CA 1
ATOM 1329 C C . GLU A 1 164 ? -3.894 13.960 -3.243 1.00 64.88 164 GLU A C 1
ATOM 1331 O O . GLU A 1 164 ? -3.504 14.185 -4.387 1.00 64.88 164 GLU A O 1
ATOM 1336 N N . ASP A 1 165 ? -5.190 13.917 -2.933 1.00 59.06 165 ASP A N 1
ATOM 1337 C CA . ASP A 1 165 ? -6.259 13.974 -3.926 1.00 59.06 165 ASP A CA 1
ATOM 1338 C C . ASP A 1 165 ? -7.125 15.225 -3.709 1.00 59.06 165 ASP A C 1
ATOM 1340 O O . ASP A 1 165 ? -8.015 15.279 -2.861 1.00 59.06 165 ASP A O 1
ATOM 1344 N N . PHE A 1 166 ? -6.912 16.255 -4.534 1.00 51.09 166 PHE A N 1
ATOM 1345 C CA . PHE A 1 166 ? -7.767 17.455 -4.547 1.00 51.09 166 PHE A CA 1
ATOM 1346 C C . PHE A 1 166 ? -9.249 17.145 -4.850 1.00 51.09 166 PHE A C 1
ATOM 1348 O O . PHE A 1 166 ? -10.109 17.987 -4.589 1.00 51.09 166 PHE A O 1
ATOM 1355 N N . ASP A 1 167 ? -9.531 15.950 -5.380 1.00 55.81 167 ASP A N 1
ATOM 1356 C CA . ASP A 1 167 ? -10.844 15.466 -5.807 1.00 55.81 167 ASP A CA 1
ATOM 1357 C C . ASP A 1 167 ? -11.359 14.271 -4.977 1.00 55.81 167 ASP A C 1
ATOM 1359 O O . ASP A 1 167 ? -12.315 13.616 -5.410 1.00 55.81 167 ASP A O 1
ATOM 1363 N N . VAL A 1 168 ? -10.796 13.966 -3.790 1.00 59.12 168 VAL A N 1
ATOM 1364 C CA . VAL A 1 168 ? -11.432 12.959 -2.917 1.00 59.12 168 VAL A CA 1
ATOM 1365 C C . VAL A 1 168 ? -12.873 13.403 -2.662 1.00 59.12 168 VAL A C 1
ATOM 1367 O O . VAL A 1 168 ? -13.140 14.442 -2.054 1.00 59.12 168 VAL A O 1
ATOM 1370 N N . GLY A 1 169 ? -13.829 12.626 -3.172 1.00 61.91 169 GLY A N 1
ATOM 1371 C CA . GLY A 1 169 ? -15.241 12.945 -3.036 1.00 61.91 169 GLY A CA 1
ATOM 1372 C C . GLY A 1 169 ? -15.640 13.026 -1.563 1.00 61.91 169 GLY A C 1
ATOM 1373 O O . GLY A 1 169 ? -15.154 12.255 -0.734 1.00 61.91 169 GLY A O 1
ATOM 1374 N N . ASN A 1 170 ? -16.584 13.920 -1.246 1.00 70.56 170 ASN A N 1
ATOM 1375 C CA . ASN A 1 170 ? -17.113 14.097 0.114 1.00 70.56 170 ASN A CA 1
ATOM 1376 C C . ASN A 1 170 ? -17.514 12.767 0.784 1.00 70.56 170 ASN A C 1
ATOM 1378 O O . ASN A 1 170 ? -17.395 12.631 1.994 1.00 70.56 170 ASN A O 1
ATOM 1382 N N . GLU A 1 171 ? -17.936 11.771 -0.000 1.00 76.94 171 GLU A N 1
ATOM 1383 C CA . GLU A 1 171 ? -18.312 10.443 0.489 1.00 76.94 171 GLU A CA 1
ATOM 1384 C C . GLU A 1 171 ? -17.153 9.690 1.168 1.00 76.94 171 GLU A C 1
ATOM 1386 O O . GLU A 1 171 ? -17.340 9.150 2.256 1.00 76.94 171 GLU A O 1
ATOM 1391 N N . THR A 1 172 ? -15.948 9.690 0.593 1.00 76.81 172 THR A N 1
ATOM 1392 C CA . THR A 1 172 ? -14.781 9.030 1.207 1.00 76.81 172 THR A CA 1
ATOM 1393 C C . THR A 1 172 ? -14.355 9.755 2.487 1.00 76.81 172 THR A C 1
ATOM 1395 O O . THR A 1 172 ? -13.999 9.116 3.478 1.00 76.81 172 THR A O 1
ATOM 1398 N N . HIS A 1 173 ? -14.448 11.090 2.509 1.00 79.56 173 HIS A N 1
ATOM 1399 C CA . HIS A 1 173 ? -14.190 11.883 3.717 1.00 79.56 173 HIS A CA 1
ATOM 1400 C C . HIS A 1 173 ? -15.172 11.539 4.836 1.00 79.56 173 HIS A C 1
ATOM 1402 O O . HIS A 1 173 ? -14.755 11.309 5.974 1.00 79.56 173 HIS A O 1
ATOM 1408 N N . ASP A 1 174 ? -16.462 11.488 4.507 1.00 81.94 174 ASP A N 1
ATOM 1409 C CA . ASP A 1 174 ? -17.518 11.167 5.459 1.00 81.94 174 ASP A CA 1
ATOM 1410 C C . ASP A 1 174 ? -17.320 9.754 6.027 1.00 81.94 174 ASP A C 1
ATOM 1412 O O . ASP A 1 174 ? -17.362 9.580 7.244 1.00 81.94 174 ASP A O 1
ATOM 1416 N N . GLN A 1 175 ? -16.986 8.767 5.189 1.00 86.25 175 GLN A N 1
ATOM 1417 C CA . GLN A 1 175 ? -16.707 7.391 5.624 1.00 86.25 175 GLN A CA 1
ATOM 1418 C C . GLN A 1 175 ? -15.508 7.299 6.584 1.00 86.25 175 GLN A C 1
ATOM 1420 O O . GLN A 1 175 ? -15.594 6.649 7.631 1.00 86.25 175 GLN A O 1
ATOM 1425 N N . LEU A 1 176 ? -14.392 7.969 6.270 1.00 84.44 176 LEU A N 1
ATOM 1426 C CA . LEU A 1 176 ? -13.209 7.985 7.139 1.00 84.44 176 LEU A CA 1
ATOM 1427 C C . LEU A 1 176 ? -13.507 8.667 8.479 1.00 84.44 176 LEU A C 1
ATOM 1429 O O . LEU A 1 176 ? -13.128 8.160 9.540 1.00 84.44 176 LEU A O 1
ATOM 1433 N N . HIS A 1 177 ? -14.234 9.784 8.448 1.00 86.44 177 HIS A N 1
ATOM 1434 C CA . HIS A 1 177 ? -14.662 10.482 9.653 1.00 86.44 177 HIS A CA 1
ATOM 1435 C C . HIS A 1 177 ? -15.598 9.616 10.512 1.00 86.44 177 HIS A C 1
ATOM 1437 O O . HIS A 1 177 ? -15.376 9.479 11.719 1.00 86.44 177 HIS A O 1
ATOM 1443 N N . GLU A 1 178 ? -16.599 8.968 9.909 1.00 89.56 178 GLU A N 1
ATOM 1444 C CA . GLU A 1 178 ? -17.506 8.043 10.597 1.00 89.56 178 GLU A CA 1
ATOM 1445 C C . GLU A 1 178 ? -16.750 6.891 11.268 1.00 89.56 178 GLU A C 1
ATOM 1447 O O . GLU A 1 178 ? -17.045 6.529 12.412 1.00 89.56 178 GLU A O 1
ATOM 1452 N N . ARG A 1 179 ? -15.724 6.346 10.608 1.00 92.50 179 ARG A N 1
ATOM 1453 C CA . ARG A 1 179 ? -14.885 5.292 11.180 1.00 92.50 179 ARG A CA 1
ATOM 1454 C C . ARG A 1 179 ? -14.084 5.767 12.395 1.00 92.50 179 ARG A C 1
ATOM 1456 O O . ARG A 1 179 ? -14.018 5.038 13.387 1.00 92.50 179 ARG A O 1
ATOM 1463 N N . ILE A 1 180 ? -13.516 6.976 12.358 1.00 90.62 180 ILE A N 1
ATOM 1464 C CA . ILE A 1 180 ? -12.834 7.576 13.521 1.00 90.62 180 ILE A CA 1
ATOM 1465 C C . ILE A 1 180 ? -13.815 7.726 14.690 1.00 90.62 180 ILE A C 1
ATOM 1467 O O . ILE A 1 180 ? -13.494 7.362 15.823 1.00 90.62 180 ILE A O 1
ATOM 1471 N N . LEU A 1 181 ? -15.029 8.219 14.431 1.00 88.62 181 LEU A N 1
ATOM 1472 C CA . LEU A 1 181 ? -16.060 8.353 15.462 1.00 88.62 181 LEU A CA 1
ATOM 1473 C C . LEU A 1 181 ? -16.460 6.996 16.057 1.00 88.62 181 LEU A C 1
ATOM 1475 O O . LEU A 1 181 ? -16.640 6.887 17.273 1.00 88.62 181 LEU A O 1
ATOM 1479 N N . ALA A 1 182 ? -16.559 5.956 15.227 1.00 88.88 182 ALA A N 1
ATOM 1480 C CA . ALA A 1 182 ? -16.840 4.598 15.679 1.00 88.88 182 ALA A CA 1
ATOM 1481 C C . ALA A 1 182 ? -15.722 4.040 16.581 1.00 88.88 182 ALA A C 1
ATOM 1483 O O . ALA A 1 182 ? -16.025 3.448 17.617 1.00 88.88 182 ALA A O 1
ATOM 1484 N N . ASP A 1 183 ? -14.449 4.283 16.251 1.00 90.88 183 ASP A N 1
ATOM 1485 C CA . ASP A 1 183 ? -13.316 3.898 17.107 1.00 90.88 183 ASP A CA 1
ATOM 1486 C C . ASP A 1 183 ? -13.361 4.615 18.467 1.00 90.88 183 ASP A C 1
ATOM 1488 O O . ASP A 1 183 ?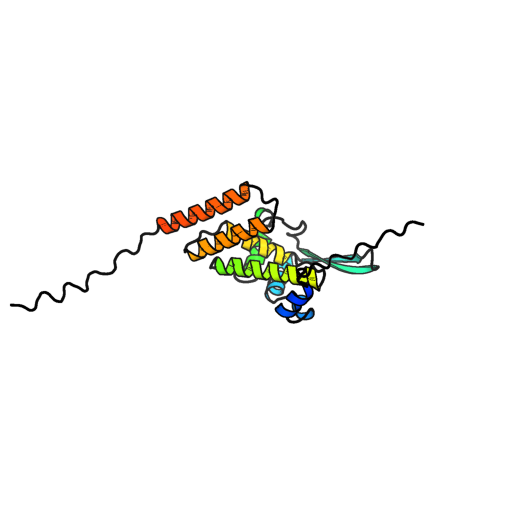 -13.186 3.993 19.517 1.00 90.88 183 ASP A O 1
ATOM 1492 N N . ILE A 1 184 ? -13.653 5.923 18.476 1.00 89.44 184 ILE A N 1
ATOM 1493 C CA . ILE A 1 184 ? -13.806 6.707 19.715 1.00 89.44 184 ILE A CA 1
ATOM 1494 C C . ILE A 1 184 ? -14.935 6.137 20.581 1.00 89.44 184 ILE A C 1
ATOM 1496 O O . ILE A 1 184 ? -14.790 6.028 21.805 1.00 89.44 184 ILE A O 1
ATOM 1500 N N . ALA A 1 185 ? -16.063 5.778 19.966 1.00 86.62 185 ALA A N 1
ATOM 1501 C CA . ALA A 1 185 ? -17.195 5.188 20.667 1.00 86.62 185 ALA A CA 1
ATOM 1502 C C . ALA A 1 185 ? -16.835 3.826 21.284 1.00 86.62 185 ALA A C 1
ATOM 1504 O O . ALA A 1 185 ? -17.172 3.579 22.443 1.00 86.62 185 ALA A O 1
ATOM 1505 N N . GLU A 1 186 ? -16.107 2.975 20.555 1.00 86.50 186 GLU A N 1
ATOM 1506 C CA . GLU A 1 186 ? -15.643 1.669 21.036 1.00 86.50 186 GLU A CA 1
ATOM 1507 C C . GLU A 1 186 ? -14.695 1.811 22.237 1.00 86.50 186 GLU A C 1
ATOM 1509 O O . GLU A 1 186 ? -14.906 1.176 23.274 1.00 86.50 186 GLU A O 1
ATOM 1514 N N . LEU A 1 187 ? -13.724 2.728 22.162 1.00 88.12 187 LEU A N 1
ATOM 1515 C CA . LEU A 1 187 ? -12.832 3.039 23.284 1.00 88.12 187 LEU A CA 1
ATOM 1516 C C . LEU A 1 187 ? -13.572 3.594 24.502 1.00 88.12 187 LEU A C 1
ATOM 1518 O O . LEU A 1 187 ? -13.227 3.278 25.640 1.00 88.12 187 LEU A O 1
ATOM 1522 N N . SER A 1 188 ? -14.588 4.425 24.274 1.00 83.88 188 SER A N 1
ATOM 1523 C CA . SER A 1 188 ? -15.379 5.036 25.348 1.00 83.88 188 SER A CA 1
ATOM 1524 C C . SER A 1 188 ? -16.303 4.026 26.034 1.00 83.88 188 SER A C 1
ATOM 1526 O O . SER A 1 188 ? -16.593 4.158 27.224 1.00 83.88 188 SER A O 1
ATOM 1528 N N . ALA A 1 189 ? -16.763 3.014 25.294 1.00 81.81 189 ALA A N 1
ATOM 1529 C CA . ALA A 1 189 ? -17.597 1.928 25.798 1.00 81.81 189 ALA A CA 1
ATOM 1530 C C . ALA A 1 189 ? -16.789 0.823 26.497 1.00 81.81 189 ALA A C 1
ATOM 1532 O O . ALA A 1 189 ? -17.357 0.067 27.293 1.00 81.81 189 ALA A O 1
ATOM 1533 N N . ALA A 1 190 ? -15.479 0.727 26.234 1.00 77.38 190 ALA A N 1
ATOM 1534 C CA . ALA A 1 190 ? -14.604 -0.195 26.939 1.00 77.38 190 ALA A CA 1
ATOM 1535 C C . ALA A 1 190 ? -14.670 0.110 28.448 1.00 77.38 190 ALA A C 1
ATOM 1537 O O . ALA A 1 190 ? -14.392 1.243 28.865 1.00 77.38 190 ALA A O 1
ATOM 1538 N N . PRO A 1 191 ? -15.069 -0.861 29.296 1.00 64.00 191 PRO A N 1
ATOM 1539 C CA . PRO A 1 191 ? -15.168 -0.625 30.722 1.00 64.00 191 PRO A CA 1
ATOM 1540 C C . PRO A 1 191 ? -13.799 -0.168 31.202 1.00 64.00 191 PRO A C 1
ATOM 1542 O O . PRO A 1 191 ? -12.822 -0.914 31.110 1.00 64.00 191 PRO A O 1
ATOM 1545 N N . HIS A 1 192 ? -13.734 1.068 31.709 1.00 59.06 192 HIS A N 1
ATOM 1546 C CA . HIS A 1 192 ? -12.576 1.521 32.460 1.00 59.06 192 HIS A CA 1
ATOM 1547 C C . HIS A 1 192 ? -12.265 0.399 33.440 1.00 59.06 192 HIS A C 1
ATOM 1549 O O . HIS A 1 192 ? -13.152 -0.006 34.197 1.00 59.06 192 HIS A O 1
ATOM 1555 N N . ALA A 1 193 ? -11.045 -0.133 33.407 1.00 51.28 193 ALA A N 1
ATOM 1556 C CA . ALA A 1 193 ? -10.547 -1.046 34.422 1.00 51.28 193 ALA A CA 1
ATOM 1557 C C . ALA A 1 193 ? -10.441 -0.276 35.752 1.00 51.28 193 ALA A C 1
ATOM 1559 O O . ALA A 1 193 ? -9.372 0.019 36.278 1.00 51.28 193 ALA A O 1
ATOM 1560 N N . ALA A 1 194 ? -11.588 0.122 36.289 1.00 51.84 194 ALA A N 1
ATOM 1561 C CA . ALA A 1 194 ? -11.753 0.775 37.552 1.00 51.84 194 ALA A CA 1
ATOM 1562 C C . ALA A 1 194 ? -11.722 -0.327 38.600 1.00 51.84 194 ALA A C 1
ATOM 1564 O O . ALA A 1 194 ? -12.726 -0.974 38.889 1.00 51.84 194 ALA A O 1
ATOM 1565 N N . ARG A 1 195 ? -10.537 -0.528 39.170 1.00 45.88 195 ARG A N 1
ATOM 1566 C CA . ARG A 1 195 ? -10.334 -0.532 40.622 1.00 45.88 195 ARG A CA 1
ATOM 1567 C C . ARG A 1 195 ? -8.841 -0.634 40.891 1.00 45.88 195 ARG A C 1
ATOM 1569 O O . ARG A 1 195 ? -8.297 -1.714 41.103 1.00 45.88 195 ARG A O 1
ATOM 1576 N N . VAL A 1 196 ? -8.197 0.530 40.981 1.00 48.47 196 VAL A N 1
ATOM 1577 C CA . VAL A 1 196 ? -7.103 0.696 41.941 1.00 48.47 196 VAL A CA 1
ATOM 1578 C C . VAL A 1 196 ? -7.644 0.173 43.269 1.00 48.47 196 VAL A C 1
ATOM 1580 O O . VAL A 1 196 ? -8.598 0.717 43.826 1.00 48.47 196 VAL A O 1
ATOM 1583 N N . SER A 1 197 ? -7.108 -0.963 43.704 1.00 49.59 197 SER A N 1
ATOM 1584 C CA . SER A 1 197 ? -7.442 -1.575 44.979 1.00 49.59 197 SER A CA 1
ATOM 1585 C C . SER A 1 197 ? -7.192 -0.549 46.081 1.00 49.59 197 SER A C 1
ATOM 1587 O O . SER A 1 197 ? -6.053 -0.255 46.430 1.00 49.59 197 SER A O 1
ATOM 1589 N N . THR A 1 198 ? -8.258 -0.027 46.682 1.00 52.81 198 THR A N 1
ATOM 1590 C CA . THR A 1 198 ? -8.197 0.748 47.930 1.00 52.81 198 THR A CA 1
ATOM 1591 C C . THR A 1 198 ? -7.825 -0.129 49.139 1.00 52.81 198 THR A C 1
ATOM 1593 O O . THR A 1 198 ? -7.918 0.306 50.286 1.00 52.81 198 THR A O 1
ATOM 1596 N N . GLY A 1 199 ? -7.333 -1.355 48.917 1.00 48.84 199 GLY A N 1
ATOM 1597 C CA . GLY A 1 199 ? -6.909 -2.297 49.950 1.00 48.84 199 GLY A CA 1
ATOM 1598 C C . GLY A 1 199 ? -5.670 -1.889 50.757 1.00 48.84 199 GLY A C 1
ATOM 1599 O O . GLY A 1 199 ? -5.291 -2.627 51.663 1.00 48.84 199 GLY A O 1
ATOM 1600 N N . PHE A 1 200 ? -5.035 -0.743 50.480 1.00 53.03 200 PHE A N 1
ATOM 1601 C CA . PHE A 1 200 ? -3.820 -0.335 51.198 1.00 53.03 200 PHE A CA 1
ATOM 1602 C C . PHE A 1 200 ? -4.066 0.481 52.484 1.00 53.03 200 PHE A C 1
ATOM 1604 O O . PHE A 1 200 ? -3.153 0.608 53.295 1.00 53.03 200 PHE A O 1
ATOM 1611 N N . LEU A 1 201 ? -5.283 0.980 52.748 1.00 48.47 201 LEU A N 1
ATOM 1612 C CA . LEU A 1 201 ? -5.531 1.845 53.922 1.00 48.47 201 LEU A CA 1
ATOM 1613 C C . LEU A 1 201 ? -6.237 1.183 55.118 1.00 48.47 201 LEU A C 1
ATOM 1615 O O . LEU A 1 201 ? -6.351 1.805 56.170 1.00 48.47 201 LEU A O 1
ATOM 1619 N N . SER A 1 202 ? -6.634 -0.091 55.053 1.00 50.31 202 SER A N 1
ATOM 1620 C CA . SER A 1 202 ? -7.293 -0.761 56.193 1.00 50.31 202 SER A CA 1
ATOM 1621 C C . SER A 1 202 ? -6.342 -1.476 57.169 1.00 50.31 202 SER A C 1
ATOM 1623 O O . SER A 1 202 ? -6.798 -1.991 58.190 1.00 50.31 202 SER A O 1
ATOM 1625 N N . ARG A 1 203 ? -5.018 -1.485 56.930 1.00 53.34 203 ARG A N 1
ATOM 1626 C CA . ARG A 1 203 ? -4.045 -2.168 57.816 1.00 53.34 203 ARG A CA 1
ATOM 1627 C C . ARG A 1 203 ? -3.458 -1.331 58.960 1.00 53.34 203 ARG A C 1
ATOM 1629 O O . ARG A 1 203 ? -2.785 -1.909 59.807 1.00 53.34 203 ARG A O 1
ATOM 1636 N N . TRP A 1 204 ? -3.740 -0.030 59.051 1.00 51.91 204 TRP A N 1
ATOM 1637 C CA . TRP A 1 204 ? -3.112 0.847 60.059 1.00 51.91 204 TRP A CA 1
ATOM 1638 C C . TRP A 1 204 ? -4.018 1.320 61.210 1.00 51.91 204 TRP A C 1
ATOM 1640 O O . TRP A 1 204 ? -3.524 1.962 62.129 1.00 51.91 204 TRP A O 1
ATOM 1650 N N . LEU A 1 205 ? -5.304 0.944 61.244 1.00 52.41 205 LEU A N 1
ATOM 1651 C CA . LEU A 1 205 ? -6.238 1.346 62.319 1.00 52.41 205 LEU A CA 1
ATOM 1652 C C . LEU A 1 205 ? -6.551 0.250 63.361 1.00 52.41 205 LEU A C 1
ATOM 1654 O O . LEU A 1 205 ? -7.495 0.384 64.131 1.00 52.41 205 LEU A O 1
ATOM 1658 N N . LYS A 1 206 ? -5.761 -0.832 63.439 1.00 53.12 206 LYS A N 1
ATOM 1659 C CA . LYS A 1 206 ? -5.923 -1.891 64.465 1.00 53.12 206 LYS A CA 1
ATOM 1660 C C . LYS A 1 206 ? -4.640 -2.215 65.246 1.00 53.12 206 LYS A C 1
ATOM 1662 O O . LYS A 1 206 ? -4.328 -3.377 65.487 1.00 53.12 206 LYS A O 1
ATOM 1667 N N . LYS A 1 207 ? -3.900 -1.194 65.683 1.00 50.66 207 LYS A N 1
ATOM 1668 C CA . LYS A 1 207 ? -2.958 -1.321 66.810 1.00 50.66 207 LYS A CA 1
ATOM 1669 C C . LYS A 1 207 ? -3.157 -0.146 67.758 1.00 50.66 207 LYS A C 1
ATOM 1671 O O . LYS A 1 207 ? -2.503 0.880 67.644 1.00 50.66 207 LYS A O 1
ATOM 1676 N N . GLY A 1 208 ? -4.125 -0.312 68.644 1.00 54.44 208 GLY A N 1
ATOM 1677 C CA . GLY A 1 208 ? -4.513 0.669 69.645 1.00 54.44 208 GLY A CA 1
ATOM 1678 C C . GLY A 1 208 ? -5.633 0.103 70.504 1.00 54.44 208 GLY A C 1
ATOM 1679 O O . GLY A 1 208 ? -6.732 0.642 70.496 1.00 54.44 208 GLY A O 1
ATOM 1680 N N . SER A 1 209 ? -5.375 -1.033 71.152 1.00 41.12 209 SER A N 1
ATOM 1681 C CA . SER A 1 209 ? -6.068 -1.456 72.367 1.00 41.12 209 SER A CA 1
ATOM 1682 C C . SER A 1 209 ? -5.206 -2.438 73.138 1.00 41.12 209 SER A C 1
ATOM 1684 O O . SER A 1 209 ? -4.405 -3.145 72.483 1.00 41.12 209 SER A O 1
#

pLDDT: mean 82.98, std 16.72, range [39.47, 98.44]

Radius of gyration: 25.86 Å; chains: 1; bounding box: 41×66×106 Å